Protein AF-A0A8T8SA74-F1 (afdb_monomer)

Solvent-accessible surface area (backbone atoms only — not comparable to full-atom values): 13053 Å² total; per-residue (Å²): 134,84,57,72,70,61,60,52,55,54,49,54,53,52,50,53,54,63,69,43,44,64,58,51,50,50,52,50,50,66,60,44,51,60,52,51,51,49,57,59,51,52,41,31,27,82,32,99,85,79,50,64,39,84,95,42,78,28,63,56,80,78,59,67,73,64,58,63,63,56,51,54,34,47,75,70,67,45,50,76,67,53,39,40,65,71,46,50,46,63,71,45,41,68,59,53,54,53,53,48,50,69,50,48,61,59,57,61,60,50,33,64,63,46,50,72,74,44,72,68,77,63,77,45,71,30,40,53,37,50,36,17,58,52,87,60,67,36,49,70,63,20,49,53,50,50,53,52,51,49,50,52,52,52,55,57,50,70,76,44,91,74,44,66,63,57,49,50,49,50,48,51,65,64,45,47,62,54,50,51,53,56,56,53,54,30,38,57,38,97,49,97,89,52,87,57,48,84,34,62,62,57,58,54,51,46,70,69,33,62,67,53,49,52,50,53,51,50,52,51,52,52,49,44,53,73,73,70,102

Secondary structure (DSSP, 8-state):
---HHHHHHHHHHHHHHHHHHHHHHHHHHHHHHHHHHHHHHTTEEEPTTS-EEEEEE--HHHH-S-THHHHHHHHTT--HHHHIIIIIHHHHHHHHHHHHHHHHHHHHT--HHHHHHSTTSS--HHHHHHHHHTTT--HHHHHHHHHHHHHHHHHHHHTSTTHHHHHHHHHHHHHHHHHHHHHHHTBS-SSTT----B--HHHHHHHH-HHHHHHHHHHHHHHHHHTT-

pLDDT: mean 77.01, std 10.92, range [49.28, 94.19]

Mean predicted aligned error: 16.31 Å

Radius of gyration: 28.3 Å; Cα contacts (8 Å, |Δi|>4): 117; chains: 1; bounding box: 57×80×67 Å

Foldseek 3Di:
DDDPVVVVVVVVVVVVVVVCVVVVVVVVCVVVVVVVVVVVQCQFDQDPVRDGDPPHGDNCSVVVPPCVLVVVCVVVVHDPVRCCVVPVCVVCVVVVLVVCLVCVVVVLLDQPVCVVPVVPPDHGLNVVLVCCVPVVVPPLVSVVSVVVSVVVNVVVLVPDPPVVVVVVVVVCVVCVVVVVVVVCCQAPDPDPVDRNDGHNVSVVVCVVDPVSVVVVVVVVVVVVVSVPD

InterPro domains:
  IPR000515 ABC transporter type 1, transmembrane domain MetI-like [PF00528] (60-159)
  IPR000515 ABC transporter type 1, transmembrane domain MetI-like [PS50928] (1-160)
  IPR000515 ABC transporter type 1, transmembrane domain MetI-like [cd06261] (60-155)
  IPR035906 MetI-like superfamily [G3DSA:1.10.3720.10] (10-161)
  IPR035906 MetI-like superfamily [SSF161098] (59-160)
  IPR035906 MetI-like superfamily [SSF161098] (160-227)

Nearest PDB structures (foldseek):
  8zx1-assembly1_B  TM=7.617E-01  e=2.156E-04  Escherichia coli

Structure (mmCIF, N/CA/C/O backbone):
data_AF-A0A8T8SA74-F1
#
_entry.id   AF-A0A8T8SA74-F1
#
loop_
_atom_site.group_PDB
_atom_site.id
_atom_site.type_symbol
_atom_site.label_atom_id
_atom_site.label_alt_id
_atom_site.label_comp_id
_atom_site.label_asym_id
_atom_site.label_entity_id
_atom_site.label_seq_id
_atom_site.pdbx_PDB_ins_code
_atom_site.Cartn_x
_atom_site.Cartn_y
_atom_site.Cartn_z
_atom_site.occupancy
_atom_site.B_iso_or_equiv
_atom_site.auth_seq_id
_atom_site.auth_comp_id
_atom_site.auth_asym_id
_atom_site.auth_atom_id
_atom_site.pdbx_PDB_model_num
ATOM 1 N N . MET A 1 1 ? -25.147 45.337 -25.997 1.00 51.59 1 MET A N 1
ATOM 2 C CA . MET A 1 1 ? -24.333 44.804 -27.110 1.00 51.59 1 MET A CA 1
ATOM 3 C C . MET A 1 1 ? -22.966 44.433 -26.538 1.00 51.59 1 MET A C 1
ATOM 5 O O . MET A 1 1 ? -22.184 45.328 -26.260 1.00 51.59 1 MET A O 1
ATOM 9 N N . LYS A 1 2 ? -22.735 43.152 -26.199 1.00 50.81 2 LYS A N 1
ATOM 10 C CA . LYS A 1 2 ? -21.454 42.700 -25.615 1.00 50.81 2 LYS A CA 1
ATOM 11 C C . LYS A 1 2 ? -20.365 42.774 -26.683 1.00 50.81 2 LYS A C 1
ATOM 13 O O . LYS A 1 2 ? -20.578 42.302 -27.797 1.00 50.81 2 LYS A O 1
ATOM 18 N N . THR A 1 3 ? -19.235 43.391 -26.361 1.00 55.97 3 THR A N 1
ATOM 19 C CA . THR A 1 3 ? -18.118 43.575 -27.291 1.00 55.97 3 THR A CA 1
ATOM 20 C C . THR A 1 3 ? -17.513 42.211 -27.658 1.00 55.97 3 THR A C 1
ATOM 22 O O . THR A 1 3 ? -17.427 41.306 -26.826 1.00 55.97 3 THR A O 1
ATOM 25 N N . ALA A 1 4 ? -17.102 42.046 -28.921 1.00 59.91 4 ALA A N 1
ATOM 26 C CA . ALA A 1 4 ? -16.533 40.812 -29.480 1.00 59.91 4 ALA A CA 1
ATOM 27 C C . 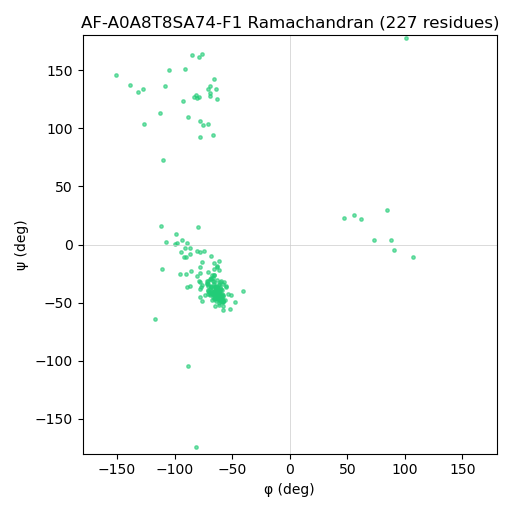ALA A 1 4 ? -15.541 40.039 -28.564 1.00 59.91 4 ALA A C 1
ATOM 29 O O . ALA A 1 4 ? -15.672 38.812 -28.489 1.00 59.91 4 ALA A O 1
ATOM 30 N N . PRO A 1 5 ? -14.623 40.680 -27.799 1.00 58.84 5 PRO A N 1
ATOM 31 C CA . PRO A 1 5 ? -13.701 39.958 -26.912 1.00 58.84 5 PRO A CA 1
ATOM 32 C C . PRO A 1 5 ? -14.360 39.245 -25.714 1.00 58.84 5 PRO A C 1
ATOM 34 O O . PRO A 1 5 ? -13.853 38.209 -25.281 1.00 58.84 5 PRO A O 1
ATOM 37 N N . GLU A 1 6 ? -15.500 39.718 -25.188 1.00 60.81 6 GLU A N 1
ATOM 38 C CA . GLU A 1 6 ? -16.187 39.036 -24.072 1.00 60.81 6 GLU A CA 1
ATOM 39 C C . GLU A 1 6 ? -16.827 37.711 -24.507 1.00 60.81 6 GLU A C 1
ATOM 41 O O . GLU A 1 6 ? -16.836 36.729 -23.757 1.00 60.81 6 GLU A O 1
ATOM 46 N N . THR A 1 7 ? -17.354 37.665 -25.733 1.00 61.06 7 THR A N 1
ATOM 47 C CA . THR A 1 7 ? -18.010 36.463 -26.269 1.00 61.06 7 THR A CA 1
ATOM 48 C C . THR A 1 7 ? -17.010 35.356 -26.602 1.00 61.06 7 THR A C 1
ATOM 50 O O . THR A 1 7 ? -17.314 34.184 -26.379 1.00 61.06 7 THR A O 1
ATOM 53 N N . ALA A 1 8 ? -15.800 35.716 -27.047 1.00 62.12 8 ALA A N 1
ATOM 54 C CA . ALA A 1 8 ? -14.708 34.774 -27.290 1.00 62.12 8 ALA A CA 1
ATOM 55 C C . ALA A 1 8 ? -14.194 34.156 -25.978 1.00 62.12 8 ALA A C 1
ATOM 57 O O . ALA A 1 8 ? -14.140 32.934 -25.845 1.00 62.12 8 ALA A O 1
ATOM 58 N N . ARG A 1 9 ? -13.948 34.986 -24.953 1.00 61.38 9 ARG A N 1
ATOM 59 C CA . ARG A 1 9 ? -13.450 34.525 -23.646 1.00 61.38 9 ARG A CA 1
ATOM 60 C C . ARG A 1 9 ? -14.436 33.599 -22.925 1.00 61.38 9 ARG A C 1
ATOM 62 O O . ARG A 1 9 ? -14.024 32.636 -22.287 1.00 61.38 9 ARG A O 1
ATOM 69 N N . SER A 1 10 ? -15.741 33.859 -23.035 1.00 62.06 10 SER A N 1
ATOM 70 C CA . SER A 1 10 ? -16.776 33.009 -22.424 1.00 62.06 10 SER A CA 1
ATOM 71 C C . SER A 1 10 ? -16.931 31.654 -23.137 1.00 62.06 10 SER A C 1
ATOM 73 O O . SER A 1 10 ? -17.183 30.638 -22.483 1.00 62.06 10 SER A O 1
ATOM 75 N N . ARG A 1 11 ? -16.721 31.613 -24.462 1.00 61.62 11 ARG A N 1
ATOM 76 C CA . ARG A 1 11 ? -16.718 30.372 -25.258 1.00 61.62 11 ARG A CA 1
ATOM 77 C C . ARG A 1 11 ? -15.497 29.501 -24.962 1.00 61.62 11 ARG A C 1
ATOM 79 O O 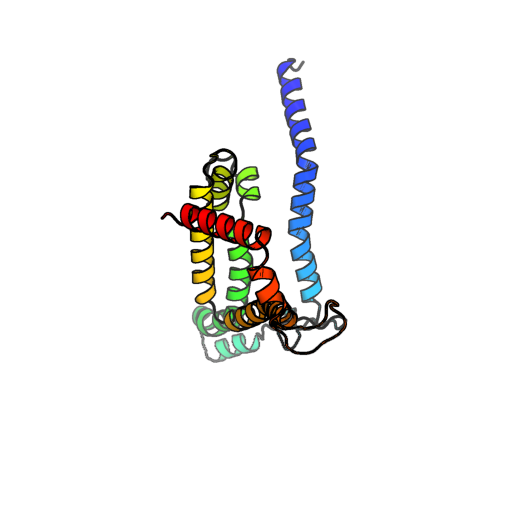. ARG A 1 11 ? -15.665 28.299 -24.779 1.00 61.62 11 ARG A O 1
ATOM 86 N N . ASP A 1 12 ? -14.318 30.100 -24.804 1.00 65.88 12 ASP A N 1
ATOM 87 C CA . ASP A 1 12 ? -13.106 29.373 -24.400 1.00 65.88 12 ASP A CA 1
ATOM 88 C C . ASP A 1 12 ? -13.242 28.738 -23.015 1.00 65.88 12 ASP A C 1
ATOM 90 O O . ASP A 1 12 ? -12.825 27.600 -22.804 1.00 65.88 12 ASP A O 1
ATOM 94 N N . VAL A 1 13 ? -13.879 29.431 -22.067 1.00 62.22 13 VAL A N 1
ATOM 95 C CA . VAL A 1 13 ? -14.149 28.863 -20.738 1.00 62.22 13 VAL A CA 1
ATOM 96 C C . VAL A 1 13 ? -15.110 27.674 -20.839 1.00 62.22 13 VAL A C 1
ATOM 98 O O . VAL A 1 13 ? -14.817 26.621 -20.276 1.00 62.22 13 VAL A O 1
ATOM 101 N N . LYS A 1 14 ? -16.212 27.786 -21.594 1.00 63.62 14 LYS A N 1
ATOM 102 C CA . LYS A 1 14 ? -17.160 26.671 -21.796 1.00 63.62 14 LYS A CA 1
ATOM 103 C C . LYS A 1 14 ? -16.519 25.462 -22.485 1.00 63.62 14 LYS A C 1
ATOM 105 O O . LYS A 1 14 ? -16.745 24.335 -22.051 1.00 63.62 14 LYS A O 1
ATOM 110 N N . ASN A 1 15 ? -15.687 25.685 -23.501 1.00 66.56 15 ASN A N 1
ATOM 111 C CA . ASN A 1 15 ? -14.985 24.608 -24.201 1.00 66.56 15 ASN A CA 1
ATOM 112 C C . ASN A 1 15 ? -13.934 23.934 -23.310 1.00 66.56 15 ASN A C 1
ATOM 114 O O . ASN A 1 15 ? -13.817 22.714 -23.340 1.00 66.56 15 ASN A O 1
ATOM 118 N N . ARG A 1 16 ? -13.226 24.680 -22.450 1.00 64.00 16 ARG A N 1
ATOM 119 C CA . ARG A 1 16 ? -12.292 24.093 -21.467 1.00 64.00 16 ARG A CA 1
ATOM 120 C C . ARG A 1 16 ? -12.998 23.214 -20.434 1.00 64.00 16 ARG A C 1
ATOM 122 O O . ARG A 1 16 ? -12.450 22.181 -20.069 1.00 64.00 16 ARG A O 1
ATOM 129 N N . TRP A 1 17 ? -14.205 23.591 -20.008 1.00 65.56 17 TRP A N 1
ATOM 130 C CA . TRP A 1 17 ? -15.042 22.756 -19.139 1.00 65.56 17 TRP A CA 1
ATOM 131 C C . TRP A 1 17 ? -15.510 21.478 -19.837 1.00 65.56 17 TRP A C 1
ATOM 133 O O . TRP A 1 17 ? -15.435 20.407 -19.250 1.00 65.56 17 TRP A O 1
ATOM 143 N N . LEU A 1 18 ? -15.935 21.564 -21.101 1.00 74.31 18 LEU A N 1
ATOM 144 C CA . LEU A 1 18 ? -16.313 20.388 -21.894 1.00 74.31 18 LEU A CA 1
ATOM 145 C C . LEU A 1 18 ? -15.126 19.436 -22.122 1.00 74.31 18 LEU A C 1
ATOM 147 O O . LEU A 1 18 ? -15.296 18.222 -22.059 1.00 74.31 18 LEU A O 1
ATOM 151 N N . LEU A 1 19 ? -13.922 19.979 -22.326 1.00 73.25 19 LEU A N 1
ATOM 152 C CA . LEU A 1 19 ? -12.691 19.205 -22.523 1.00 73.25 19 LEU A CA 1
ATOM 153 C C . LEU A 1 19 ? -12.202 18.498 -21.247 1.00 73.25 19 LEU A C 1
ATOM 155 O O . LEU A 1 19 ? -11.491 17.501 -21.351 1.00 73.25 19 LEU A O 1
ATOM 159 N N . SER A 1 20 ? -12.571 18.977 -20.053 1.00 69.75 20 SER A N 1
ATOM 160 C CA . SER A 1 20 ? -12.214 18.332 -18.781 1.00 69.75 20 SER A CA 1
ATOM 161 C C . SER A 1 20 ? -13.259 17.333 -18.276 1.00 69.75 20 SER A C 1
ATOM 163 O O . SER A 1 20 ? -12.945 16.560 -17.370 1.00 69.75 20 SER A O 1
ATOM 165 N N . LEU A 1 21 ? -14.460 17.283 -18.871 1.00 78.75 21 LEU A N 1
ATOM 166 C CA . LEU A 1 21 ? -15.511 16.319 -18.510 1.00 78.75 21 LEU A CA 1
ATOM 167 C C . LEU A 1 21 ? -15.052 14.852 -18.534 1.00 78.75 21 LEU A C 1
ATOM 169 O O . LEU A 1 21 ? -15.387 14.141 -17.589 1.00 78.75 21 LEU A O 1
ATOM 173 N N . PRO A 1 22 ? -14.271 14.372 -19.525 1.00 76.69 22 PRO A N 1
ATOM 174 C CA . PRO A 1 22 ? -13.815 12.983 -19.534 1.00 76.69 22 PRO A CA 1
ATOM 175 C C . PRO A 1 22 ? -12.886 12.680 -18.355 1.00 76.69 22 PRO A C 1
ATOM 177 O O . PRO A 1 22 ? -13.028 11.654 -17.698 1.00 76.69 22 PRO A O 1
ATOM 180 N N . ALA A 1 23 ? -11.971 13.599 -18.036 1.00 66.69 23 ALA A N 1
ATOM 181 C CA . ALA A 1 23 ? -11.068 13.456 -16.897 1.00 66.69 23 ALA A CA 1
ATOM 182 C C . ALA A 1 23 ? -11.832 13.499 -15.564 1.00 66.69 23 ALA A C 1
ATOM 184 O O . ALA A 1 23 ? -11.573 12.685 -14.682 1.00 66.69 23 ALA A O 1
ATOM 185 N N . LEU A 1 24 ? -12.812 14.398 -15.433 1.00 69.75 24 LEU A N 1
ATOM 186 C CA . LEU A 1 24 ? -13.707 14.470 -14.275 1.00 69.75 24 LEU A CA 1
ATOM 187 C C . LEU A 1 24 ? -14.534 13.192 -14.109 1.00 69.75 24 LEU A C 1
ATOM 189 O O . LEU A 1 24 ? -14.650 12.703 -12.991 1.00 69.75 24 LEU A O 1
ATOM 193 N N . ALA A 1 25 ? -15.054 12.623 -15.198 1.00 74.19 25 ALA A N 1
ATOM 194 C CA . ALA A 1 25 ? -15.791 11.364 -15.170 1.00 74.19 25 ALA A CA 1
ATOM 195 C C . ALA A 1 25 ? -14.897 10.191 -14.738 1.00 74.19 25 ALA A C 1
ATOM 197 O O . ALA A 1 25 ? -15.299 9.405 -13.885 1.00 74.19 25 ALA A O 1
ATOM 198 N N . ILE A 1 26 ? -13.667 10.107 -15.256 1.00 69.56 26 ILE A N 1
ATOM 199 C CA . ILE A 1 26 ? -12.690 9.086 -14.847 1.00 69.56 26 ILE A CA 1
ATOM 200 C C . ILE A 1 26 ? -12.345 9.231 -13.361 1.00 69.56 26 ILE A C 1
ATOM 202 O O . ILE A 1 26 ? -12.358 8.239 -12.639 1.00 69.56 26 ILE A O 1
ATOM 206 N N . ILE A 1 27 ? -12.088 10.454 -12.884 1.00 69.75 27 ILE A N 1
ATOM 207 C CA . ILE A 1 27 ? -11.811 10.722 -11.464 1.00 69.75 27 ILE A CA 1
ATOM 208 C C . ILE A 1 27 ? -13.017 10.344 -10.601 1.00 69.75 27 ILE A C 1
ATOM 210 O O . ILE A 1 27 ? -12.849 9.714 -9.562 1.00 69.75 27 ILE A O 1
ATOM 214 N N . PHE A 1 28 ? -14.228 10.695 -11.031 1.00 72.56 28 PHE A N 1
ATOM 215 C CA . PHE A 1 28 ? -15.458 10.402 -10.304 1.00 72.56 28 PHE A CA 1
ATOM 216 C C . PHE A 1 28 ? -15.703 8.893 -10.186 1.00 72.56 28 PHE A C 1
ATOM 218 O O . PHE A 1 28 ? -15.949 8.399 -9.089 1.00 72.56 28 PHE A O 1
ATOM 225 N N . VAL A 1 29 ? -15.553 8.145 -11.284 1.00 72.12 29 VAL A N 1
ATOM 226 C CA . VAL A 1 29 ? -15.684 6.679 -11.298 1.00 72.12 29 VAL A CA 1
ATOM 227 C C . VAL A 1 29 ? -14.580 6.014 -10.471 1.00 72.12 29 VAL A C 1
ATOM 229 O O . VAL A 1 29 ? -14.870 5.134 -9.663 1.00 72.12 29 VAL A O 1
ATOM 232 N N . ALA A 1 30 ? -13.330 6.458 -10.613 1.00 66.31 30 ALA A N 1
ATOM 233 C CA . ALA A 1 30 ? -12.202 5.924 -9.852 1.00 66.31 30 ALA A CA 1
ATOM 234 C C . ALA A 1 30 ? -12.299 6.227 -8.346 1.00 66.31 30 ALA A C 1
ATOM 236 O O . ALA A 1 30 ? -11.852 5.420 -7.537 1.00 66.31 30 ALA A O 1
ATOM 237 N N . ALA A 1 31 ? -12.896 7.358 -7.959 1.00 65.75 31 ALA A N 1
ATOM 238 C CA . ALA A 1 31 ? -13.118 7.715 -6.559 1.00 65.75 31 ALA A CA 1
ATOM 239 C C . ALA A 1 31 ? -14.312 6.967 -5.942 1.00 65.75 31 ALA A C 1
ATOM 241 O O . ALA A 1 31 ? -14.249 6.560 -4.783 1.00 65.75 31 ALA A O 1
ATOM 242 N N . LEU A 1 32 ? -15.393 6.765 -6.703 1.00 69.94 32 LEU A N 1
ATOM 243 C CA . LEU A 1 32 ? -16.592 6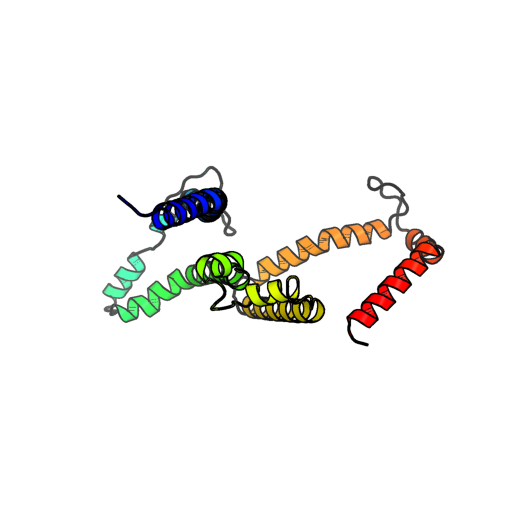.070 -6.224 1.00 69.94 32 LEU A CA 1
ATOM 244 C C . LEU A 1 32 ? -16.453 4.552 -6.210 1.00 69.94 32 LEU A C 1
ATOM 246 O O . LEU A 1 32 ? -17.054 3.921 -5.348 1.00 69.94 32 LEU A O 1
ATOM 250 N N . GLY A 1 33 ? -15.678 3.963 -7.122 1.00 74.06 33 GLY A N 1
ATOM 251 C CA . GLY A 1 33 ? -15.499 2.511 -7.207 1.00 74.06 33 GLY A CA 1
ATOM 252 C C . GLY A 1 33 ? -15.095 1.872 -5.870 1.00 74.06 33 GLY A C 1
ATOM 253 O O . GLY A 1 33 ? -15.824 1.010 -5.380 1.00 74.06 33 GLY A O 1
ATOM 254 N N . PRO A 1 34 ? -14.005 2.325 -5.221 1.00 69.25 34 PRO A N 1
ATOM 255 C CA . PRO A 1 34 ? -13.584 1.809 -3.918 1.00 69.25 34 PRO A CA 1
ATOM 256 C C . PRO A 1 34 ? -14.627 2.014 -2.815 1.00 69.25 34 PRO A C 1
ATOM 258 O O . PRO A 1 34 ? -14.827 1.129 -1.988 1.00 69.25 34 PRO A O 1
ATOM 261 N N . LEU A 1 35 ? -15.321 3.157 -2.814 1.00 68.38 35 LEU A N 1
ATOM 262 C CA . LEU A 1 35 ? -16.367 3.451 -1.830 1.00 68.38 35 LEU A CA 1
ATOM 263 C C . LEU A 1 35 ? -17.581 2.538 -2.003 1.00 68.38 35 LEU A C 1
ATOM 265 O O . LEU A 1 35 ? -18.115 2.036 -1.021 1.00 68.38 35 LEU A O 1
ATOM 269 N N . LEU A 1 36 ? -17.995 2.288 -3.243 1.00 70.69 36 LEU A N 1
ATOM 270 C CA . LEU A 1 36 ? -19.112 1.404 -3.556 1.00 70.69 36 LEU A CA 1
ATOM 271 C C . LEU A 1 36 ? -18.775 -0.035 -3.147 1.00 70.69 36 LEU A C 1
ATOM 273 O O . LEU A 1 36 ? -19.592 -0.693 -2.508 1.00 70.69 36 LEU A O 1
ATOM 277 N N . VAL A 1 37 ? -17.544 -0.484 -3.413 1.00 70.19 37 VAL A N 1
ATOM 278 C CA . VAL A 1 37 ? -17.038 -1.777 -2.927 1.00 70.19 37 VAL A CA 1
ATOM 279 C C . VAL A 1 37 ? -17.050 -1.832 -1.398 1.00 70.19 37 VAL A C 1
ATOM 281 O O . VAL A 1 37 ? -17.561 -2.802 -0.849 1.00 70.19 37 VAL A O 1
ATOM 284 N N . MET A 1 38 ? -16.576 -0.796 -0.699 1.00 70.62 38 MET A N 1
ATOM 285 C CA . MET A 1 38 ? -16.632 -0.743 0.770 1.00 70.62 38 MET A CA 1
ATOM 286 C C . MET A 1 38 ? -18.063 -0.810 1.310 1.00 70.62 38 MET A C 1
ATOM 288 O O . MET A 1 38 ? -18.315 -1.554 2.254 1.00 70.62 38 MET A O 1
ATOM 292 N N . VAL A 1 39 ? -19.004 -0.075 0.711 1.00 77.44 39 VAL A N 1
ATOM 293 C CA . VAL A 1 39 ? -20.417 -0.105 1.116 1.00 77.44 39 VAL A CA 1
ATOM 294 C C . VAL A 1 39 ? -20.993 -1.505 0.928 1.00 77.44 39 VAL A C 1
ATOM 296 O O . VAL A 1 39 ? -21.612 -2.024 1.850 1.00 77.44 39 VAL A O 1
ATOM 299 N N . LEU A 1 40 ? -20.750 -2.145 -0.218 1.00 75.56 40 LEU A N 1
ATOM 300 C CA . LEU A 1 40 ? -21.210 -3.513 -0.469 1.00 75.56 40 LEU A CA 1
ATOM 301 C C . LEU A 1 40 ? -20.579 -4.522 0.504 1.00 75.56 40 LEU A C 1
ATOM 303 O O . LEU A 1 40 ? -21.280 -5.389 1.020 1.00 75.56 40 LEU A O 1
ATOM 307 N N . TYR A 1 41 ? -19.283 -4.388 0.798 1.00 74.25 41 TYR A N 1
ATOM 308 C CA . TYR A 1 41 ? -18.566 -5.255 1.740 1.00 74.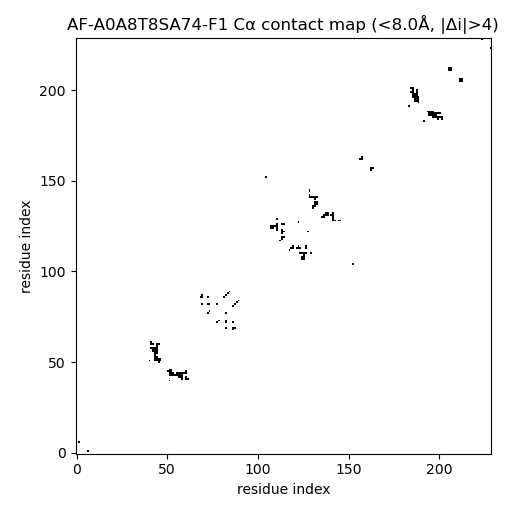25 41 TYR A CA 1
ATOM 309 C C . TYR A 1 41 ? -19.017 -5.056 3.191 1.00 74.25 41 TYR A C 1
ATOM 311 O O . TYR A 1 41 ? -19.004 -6.009 3.962 1.00 74.25 41 TYR A O 1
ATOM 319 N N . SER A 1 42 ? -19.473 -3.858 3.561 1.00 76.38 42 SER A N 1
ATOM 320 C CA . SER A 1 42 ? -19.991 -3.563 4.904 1.00 76.38 42 SER A CA 1
ATOM 321 C C . SER A 1 42 ? -21.283 -4.312 5.247 1.00 76.38 42 SER A C 1
ATOM 323 O O . SER A 1 42 ? -21.679 -4.327 6.411 1.00 76.38 42 SER A O 1
ATOM 325 N N . PHE A 1 43 ? -21.964 -4.871 4.247 1.00 82.12 43 PHE A N 1
ATOM 326 C CA . PHE A 1 43 ? -23.181 -5.664 4.408 1.00 82.12 43 PHE A CA 1
ATOM 327 C C . PHE A 1 43 ? -22.929 -7.179 4.363 1.00 82.12 43 PHE A C 1
ATOM 329 O O . PHE A 1 43 ? -23.870 -7.967 4.451 1.00 82.12 43 PHE A O 1
ATOM 336 N N . LEU A 1 44 ? -21.677 -7.598 4.194 1.00 79.56 44 LEU A N 1
ATOM 337 C CA . LEU A 1 44 ? -21.276 -8.998 4.111 1.00 79.56 44 LEU A CA 1
ATOM 338 C C . LEU A 1 44 ? -20.599 -9.434 5.425 1.00 79.56 44 LEU A C 1
ATOM 340 O O . LEU A 1 44 ? -19.989 -8.627 6.128 1.00 79.56 44 LEU A O 1
ATOM 344 N N . GLU A 1 45 ? -20.722 -10.713 5.782 1.00 78.44 45 GLU A N 1
ATOM 345 C CA . GLU A 1 45 ? -20.214 -11.231 7.059 1.00 78.44 45 GLU A CA 1
ATOM 346 C C . GLU A 1 45 ? -18.681 -11.289 7.113 1.00 78.44 45 GLU A C 1
ATOM 348 O O . GLU A 1 45 ? -18.026 -11.777 6.190 1.00 78.44 45 GLU A O 1
ATOM 353 N N . LYS A 1 46 ? -18.095 -10.816 8.220 1.00 72.88 46 LYS A N 1
ATOM 354 C CA . LYS A 1 46 ? -16.643 -10.828 8.427 1.00 72.88 46 LYS A CA 1
ATOM 355 C C . LYS A 1 46 ? -16.120 -12.272 8.467 1.00 72.88 46 LYS A C 1
ATOM 357 O O . LYS A 1 46 ? -16.576 -13.088 9.261 1.00 72.88 46 LYS A O 1
ATOM 362 N N . GLY A 1 47 ? -15.148 -12.578 7.615 1.00 66.75 47 GLY A N 1
ATOM 363 C CA . GLY A 1 47 ? -14.436 -13.852 7.577 1.00 66.75 47 GLY A CA 1
ATOM 364 C C . GLY A 1 47 ? -13.368 -13.968 8.667 1.00 66.75 47 GLY A C 1
ATOM 365 O O . GLY A 1 47 ? -12.893 -12.970 9.215 1.00 66.75 47 GLY A O 1
ATOM 366 N N . ASP A 1 48 ? -12.955 -15.202 8.954 1.00 65.88 48 ASP A N 1
ATOM 367 C CA . ASP A 1 48 ? -12.072 -15.534 10.083 1.00 65.88 48 ASP A CA 1
ATOM 368 C C . ASP A 1 48 ? -10.655 -14.941 9.956 1.00 65.88 48 ASP A C 1
ATOM 370 O O . ASP A 1 48 ? -9.971 -14.733 10.958 1.00 65.88 48 ASP A O 1
ATOM 374 N N . TYR A 1 49 ? -10.233 -14.598 8.734 1.00 52.81 49 TYR A N 1
ATOM 375 C CA . TYR A 1 49 ? -8.897 -14.071 8.429 1.00 52.81 49 TYR A CA 1
ATOM 376 C C . TYR A 1 49 ? -8.885 -12.600 7.983 1.00 52.81 49 TYR A C 1
ATOM 378 O O . TYR A 1 49 ? -7.877 -12.111 7.482 1.00 52.81 49 TYR A O 1
ATOM 386 N N . GLY A 1 50 ? -9.977 -11.862 8.217 1.00 56.09 50 GLY A N 1
ATOM 387 C CA . GLY A 1 50 ? -10.109 -10.467 7.767 1.00 56.09 50 GLY A CA 1
ATOM 388 C C . GLY A 1 50 ? -10.679 -10.320 6.353 1.00 56.09 50 GLY A C 1
ATOM 389 O O . GLY A 1 50 ? -10.816 -9.200 5.864 1.00 56.09 50 GLY A O 1
ATOM 390 N N . ASP A 1 51 ? -11.053 -11.439 5.739 1.00 58.31 51 ASP A N 1
ATOM 391 C CA . ASP A 1 51 ? -11.785 -11.513 4.476 1.00 58.31 51 ASP A CA 1
ATOM 392 C C . ASP A 1 51 ? -13.286 -11.308 4.728 1.00 58.31 51 ASP A C 1
ATOM 394 O O . ASP A 1 51 ? -13.713 -11.042 5.853 1.00 58.31 51 ASP A O 1
ATOM 398 N N . VAL A 1 52 ? -14.116 -11.457 3.694 1.00 72.31 52 VAL A N 1
ATOM 399 C CA . VAL A 1 52 ? -15.574 -11.375 3.832 1.00 72.31 52 VAL A CA 1
ATOM 400 C C . VAL A 1 52 ? -16.223 -12.610 3.218 1.00 72.31 52 VAL A C 1
ATOM 402 O O . VAL A 1 52 ? -15.845 -13.037 2.124 1.00 72.31 52 VAL A O 1
ATOM 405 N N . LYS A 1 53 ? -17.176 -13.219 3.927 1.00 76.12 53 LYS A N 1
ATOM 406 C CA . LYS A 1 53 ? -17.901 -14.402 3.456 1.00 76.12 53 LYS A CA 1
ATOM 407 C C . LYS A 1 53 ? -18.919 -13.974 2.403 1.00 76.12 53 LYS A C 1
ATOM 409 O O . LYS A 1 53 ? -19.976 -13.425 2.706 1.00 76.12 53 LYS A O 1
ATOM 414 N N . PHE A 1 54 ? -18.589 -14.217 1.140 1.00 73.12 54 PHE A N 1
ATOM 415 C CA . PHE A 1 54 ? -19.480 -13.899 0.030 1.00 73.12 54 PHE A CA 1
ATOM 416 C C . PHE A 1 54 ? -20.775 -14.717 0.100 1.00 73.12 54 PHE A C 1
ATOM 418 O O . PHE A 1 54 ? -20.746 -15.930 0.294 1.00 73.12 54 PHE A O 1
ATOM 425 N N . GLY A 1 55 ? -21.912 -14.043 -0.088 1.00 75.06 55 GLY A N 1
ATOM 426 C CA . GLY A 1 55 ? -23.241 -14.664 -0.089 1.00 75.06 55 GLY A CA 1
ATOM 427 C C . GLY A 1 55 ? -23.930 -14.723 1.275 1.00 75.06 55 GLY A C 1
ATOM 428 O O . GLY A 1 55 ? -25.098 -15.100 1.328 1.00 75.06 55 GLY A O 1
ATOM 429 N N . VAL A 1 56 ? -23.256 -14.306 2.354 1.00 78.75 56 VAL A N 1
ATOM 430 C CA . VAL A 1 56 ? -23.852 -14.219 3.693 1.00 78.75 56 VAL A CA 1
ATOM 431 C C . VAL A 1 56 ? -23.957 -12.754 4.102 1.00 78.75 56 VAL A C 1
ATOM 433 O O . VAL A 1 56 ? -22.951 -12.061 4.257 1.00 78.75 56 VAL A O 1
ATOM 436 N N . PHE A 1 57 ? -25.193 -12.267 4.212 1.00 84.38 57 PHE A N 1
ATOM 437 C CA . PHE A 1 57 ? -25.486 -10.887 4.590 1.00 84.38 57 PHE A CA 1
ATOM 438 C C . PHE A 1 57 ? -25.461 -10.750 6.113 1.00 84.38 57 PHE A C 1
ATOM 440 O O . PHE A 1 57 ? -26.172 -11.480 6.804 1.00 84.38 57 PHE A O 1
ATOM 447 N N . SER A 1 58 ? -24.681 -9.803 6.632 1.00 79.31 58 SER A N 1
ATOM 448 C CA . SER A 1 58 ? -24.588 -9.535 8.069 1.00 79.31 58 SER A CA 1
ATOM 449 C C . SER A 1 58 ? -24.548 -8.036 8.344 1.00 79.31 58 SER A C 1
ATOM 451 O O . SER A 1 58 ? -23.854 -7.272 7.675 1.00 79.31 58 SER A O 1
ATOM 453 N N . LEU A 1 59 ? -25.302 -7.617 9.362 1.00 77.12 59 LEU A N 1
ATOM 454 C CA . LEU A 1 59 ? -25.295 -6.253 9.896 1.00 77.12 59 LEU A CA 1
ATOM 455 C C . LEU A 1 59 ? -24.406 -6.125 11.137 1.00 77.12 59 LEU A C 1
ATOM 457 O O . LEU A 1 59 ? -24.301 -5.035 11.692 1.00 77.12 59 LEU A O 1
ATOM 461 N N . GLU A 1 60 ? -23.734 -7.198 11.565 1.00 70.75 60 GLU A N 1
ATOM 462 C CA . GLU A 1 60 ? -22.885 -7.166 12.761 1.00 70.75 60 GLU A CA 1
ATOM 463 C C . GLU A 1 60 ? -21.757 -6.139 12.649 1.00 70.75 60 GLU A C 1
ATOM 465 O O . GLU A 1 60 ? -21.408 -5.510 13.643 1.00 70.75 60 GLU A O 1
ATOM 470 N N . GLY A 1 61 ? -21.241 -5.887 11.440 1.00 65.75 61 GLY A N 1
ATOM 471 C CA . GLY A 1 61 ? -20.258 -4.824 11.199 1.00 65.75 61 GLY A CA 1
ATOM 472 C C . GLY A 1 61 ? -20.770 -3.414 11.528 1.00 65.75 61 GLY A C 1
ATOM 473 O O . GLY A 1 61 ? -19.972 -2.522 11.806 1.00 65.75 61 GLY A O 1
ATOM 474 N N . TRP A 1 62 ? -22.091 -3.213 11.544 1.00 66.88 62 TRP A N 1
ATOM 475 C CA . TRP A 1 62 ? -22.736 -1.953 11.921 1.00 66.88 62 TRP A CA 1
ATOM 476 C C . TRP A 1 62 ? -23.049 -1.875 13.421 1.00 66.88 62 TRP A C 1
ATOM 478 O O . TRP A 1 62 ? -23.123 -0.778 13.972 1.00 66.88 62 TRP A O 1
ATOM 488 N N . THR A 1 63 ? -23.208 -3.018 14.095 1.00 66.00 63 THR A N 1
ATOM 489 C CA . THR A 1 63 ? -23.562 -3.107 15.524 1.00 66.00 63 THR A CA 1
ATOM 490 C C . THR A 1 63 ? -22.403 -3.546 16.424 1.00 66.00 63 THR A C 1
ATOM 492 O O . THR A 1 63 ? -22.588 -3.679 17.629 1.00 66.00 63 THR A O 1
ATOM 495 N N . SER A 1 64 ? -21.201 -3.756 15.880 1.00 62.25 64 SER A N 1
ATOM 496 C CA . SER A 1 64 ? -20.042 -4.311 16.601 1.00 62.25 64 SER A CA 1
ATOM 497 C C . SER A 1 64 ? -19.446 -3.400 17.679 1.00 62.25 64 SER A C 1
ATOM 499 O O . SER A 1 64 ? -18.571 -3.830 18.429 1.00 62.25 64 SER A O 1
ATOM 501 N N . LEU A 1 65 ? -19.868 -2.134 17.756 1.00 63.09 65 LEU A N 1
ATOM 502 C CA . LEU A 1 65 ? -19.539 -1.279 18.894 1.00 63.09 65 LEU A CA 1
ATOM 503 C C . LEU A 1 65 ? -20.458 -1.650 20.056 1.00 63.09 65 LEU A C 1
ATOM 505 O O . LEU A 1 65 ? -21.562 -1.126 20.180 1.00 63.09 65 LEU A O 1
ATOM 509 N N . ASP A 1 66 ? -19.991 -2.566 20.901 1.00 72.81 66 ASP A N 1
ATOM 510 C CA . ASP A 1 66 ? -20.690 -2.932 22.126 1.00 72.81 66 ASP A CA 1
ATOM 511 C C . ASP A 1 66 ? -20.692 -1.742 23.102 1.00 72.81 66 ASP A C 1
ATOM 513 O O . ASP A 1 66 ? -19.750 -1.514 23.869 1.00 72.81 66 ASP A O 1
ATOM 517 N N . PHE A 1 67 ? -21.763 -0.949 23.053 1.00 76.75 67 PHE A N 1
ATOM 518 C CA . PHE A 1 67 ? -21.968 0.197 23.937 1.00 76.75 67 PHE A CA 1
ATOM 519 C C . PHE A 1 67 ? -22.032 -0.203 25.416 1.00 76.75 67 PHE A C 1
ATOM 521 O O . PHE A 1 67 ? -21.824 0.656 26.273 1.00 76.75 67 PHE A O 1
ATOM 528 N N . ARG A 1 68 ? -22.195 -1.494 25.737 1.00 81.88 68 ARG A N 1
ATOM 529 C CA . ARG A 1 68 ? -22.182 -1.989 27.120 1.00 81.88 68 ARG A CA 1
ATOM 530 C C . ARG A 1 68 ? -20.833 -1.757 27.792 1.00 81.88 68 ARG A C 1
ATOM 532 O O . ARG A 1 68 ? -20.793 -1.508 28.990 1.00 81.88 68 ARG A O 1
ATOM 539 N N . LEU A 1 69 ? -19.728 -1.761 27.039 1.00 82.25 69 LEU A N 1
ATOM 540 C CA . LEU A 1 69 ? -18.409 -1.380 27.566 1.00 82.25 69 LEU A CA 1
ATOM 541 C C . LEU A 1 69 ? -18.366 0.095 27.989 1.00 82.25 69 LEU A C 1
ATOM 543 O O . LEU A 1 69 ? -17.721 0.440 28.976 1.00 82.25 69 LEU A O 1
ATOM 547 N N . VAL A 1 70 ? -19.052 0.968 27.252 1.00 84.56 70 VAL A N 1
ATOM 548 C CA . VAL A 1 70 ? -19.144 2.398 27.564 1.00 84.56 70 VAL A CA 1
ATOM 549 C C . VAL A 1 70 ? -20.066 2.631 28.762 1.00 84.56 70 VAL A C 1
ATOM 551 O O . VAL A 1 70 ? -19.695 3.379 29.665 1.00 84.56 70 VAL A O 1
ATOM 554 N N . GLU A 1 71 ? -21.216 1.955 28.804 1.00 85.12 71 GLU A N 1
ATOM 555 C CA . GLU A 1 71 ? -22.158 1.981 29.934 1.00 85.12 71 GLU A CA 1
ATOM 556 C C . GLU A 1 71 ? -21.501 1.473 31.224 1.00 85.12 71 GLU A C 1
ATOM 558 O O . GLU A 1 71 ? -21.500 2.191 32.219 1.00 85.12 71 GLU A O 1
ATOM 563 N N . ALA A 1 72 ? -20.798 0.336 31.178 1.00 87.38 72 ALA A N 1
ATOM 564 C CA . ALA A 1 72 ? -20.048 -0.195 32.319 1.00 87.38 72 ALA A CA 1
ATOM 565 C C . ALA A 1 72 ? -18.949 0.766 32.814 1.00 87.38 72 ALA A C 1
ATOM 567 O O . ALA A 1 72 ? -18.650 0.832 34.008 1.00 87.38 72 ALA A O 1
ATOM 568 N N . GLY A 1 73 ? -18.342 1.539 31.907 1.00 85.50 73 GLY A N 1
ATOM 569 C CA . GLY A 1 73 ? -17.411 2.606 32.270 1.00 85.50 73 GLY A CA 1
ATOM 570 C C . GLY A 1 73 ? -18.090 3.720 33.071 1.00 85.50 73 GLY A C 1
ATOM 571 O O . GLY A 1 73 ? -17.543 4.168 34.080 1.00 85.50 73 GLY A O 1
ATOM 572 N N . TYR A 1 74 ? -19.284 4.145 32.653 1.00 89.69 74 TYR A N 1
ATOM 573 C CA . TYR A 1 74 ? -20.074 5.133 33.390 1.00 89.69 74 TYR A CA 1
ATOM 574 C C . TYR A 1 74 ? -20.604 4.589 34.724 1.00 89.69 74 TYR A C 1
ATOM 576 O O . TYR A 1 74 ? -20.589 5.334 35.705 1.00 89.69 74 TYR A O 1
ATOM 584 N N . ASP A 1 75 ? -20.968 3.306 34.797 1.00 92.38 75 ASP A N 1
ATOM 585 C CA . ASP A 1 75 ? -21.368 2.635 36.044 1.00 92.38 75 ASP A CA 1
ATOM 586 C C . ASP A 1 75 ? -20.231 2.625 37.079 1.00 92.38 75 ASP A C 1
ATOM 588 O O . ASP A 1 75 ? -20.454 2.800 38.277 1.00 92.38 75 ASP A O 1
ATOM 592 N N . LEU A 1 76 ? -18.982 2.513 36.616 1.00 92.06 76 LEU A N 1
ATOM 593 C CA . LEU A 1 76 ? -17.764 2.658 37.425 1.00 92.06 76 LEU A CA 1
ATOM 594 C C . LEU A 1 76 ? -17.376 4.126 37.696 1.00 92.06 76 LEU A C 1
ATOM 596 O O . LEU A 1 76 ? -16.247 4.402 38.110 1.00 92.06 76 LEU A O 1
ATOM 600 N N . TYR A 1 77 ? -18.290 5.077 37.476 1.00 89.06 77 TYR A N 1
ATOM 601 C CA . TYR A 1 77 ? -18.082 6.515 37.678 1.00 89.06 77 TYR A CA 1
ATOM 602 C C . TYR A 1 77 ? -16.981 7.136 36.794 1.00 89.06 77 TYR A C 1
ATOM 604 O O . TYR A 1 77 ? -16.446 8.206 37.110 1.00 89.06 77 TYR A O 1
ATOM 612 N N . ALA A 1 78 ? -16.632 6.510 35.663 1.00 91.69 78 ALA A N 1
ATOM 613 C CA . ALA A 1 78 ? -15.644 7.076 34.751 1.00 91.69 78 ALA A CA 1
ATOM 614 C C . ALA A 1 78 ? -16.186 8.329 34.045 1.00 91.69 78 ALA A C 1
ATOM 616 O O . ALA A 1 78 ? -17.311 8.372 33.542 1.00 91.69 78 ALA A O 1
ATOM 617 N N . ASN A 1 79 ? -15.355 9.367 33.950 1.00 91.50 79 ASN A N 1
ATOM 618 C CA . ASN A 1 79 ? -15.696 10.574 33.205 1.00 91.50 79 ASN A CA 1
ATOM 619 C C . ASN A 1 79 ? -15.570 10.356 31.680 1.00 91.50 79 ASN A C 1
ATOM 621 O O . ASN A 1 79 ? -14.922 9.421 31.206 1.00 91.50 79 ASN A O 1
ATOM 625 N N . ARG A 1 80 ? -16.153 11.261 30.880 1.00 87.94 80 ARG A N 1
ATOM 626 C CA . ARG A 1 80 ? -16.176 11.159 29.402 1.00 87.94 80 ARG A CA 1
ATOM 627 C C . ARG A 1 80 ? -14.783 11.022 28.771 1.00 87.94 80 ARG A C 1
ATOM 629 O O . ARG A 1 80 ? -14.624 10.291 27.799 1.00 87.94 80 ARG A O 1
ATOM 636 N N . LEU A 1 81 ? -13.776 11.698 29.326 1.00 90.38 81 LEU A N 1
ATOM 637 C CA . LEU A 1 81 ? -12.388 11.601 28.863 1.00 90.38 81 LEU A CA 1
ATOM 638 C C . LEU A 1 81 ? -11.774 10.242 29.217 1.00 90.38 81 LEU A C 1
ATOM 640 O O . LEU A 1 81 ? -11.082 9.651 28.395 1.00 90.38 81 LEU A O 1
ATOM 644 N N . GLN A 1 82 ? -12.050 9.712 30.405 1.00 88.44 82 GLN A N 1
ATOM 645 C CA . GLN A 1 82 ? -11.575 8.398 30.832 1.00 88.44 82 GLN A CA 1
ATOM 646 C C . GLN A 1 82 ? -12.166 7.290 29.961 1.00 88.44 82 GLN A C 1
ATOM 648 O O . GLN A 1 82 ? -11.414 6.433 29.506 1.00 88.44 82 GLN A O 1
ATOM 653 N N . VAL A 1 83 ? -13.467 7.342 29.668 1.00 89.81 83 VAL A N 1
ATOM 654 C CA . VAL A 1 83 ? -14.130 6.405 28.748 1.00 89.81 83 VAL A CA 1
ATOM 655 C C . VAL A 1 83 ? -13.525 6.497 27.342 1.00 89.81 83 VAL A C 1
ATOM 657 O O . VAL A 1 83 ? -13.181 5.472 26.752 1.00 89.81 83 VAL A O 1
ATOM 660 N N . LEU A 1 84 ? -13.310 7.710 26.819 1.00 88.88 84 LEU A N 1
ATOM 661 C CA . LEU A 1 84 ? -12.684 7.909 25.509 1.00 88.88 84 LEU A CA 1
ATOM 662 C C . LEU A 1 84 ? -11.288 7.268 25.437 1.00 88.88 84 LEU A C 1
ATOM 664 O O . LEU A 1 84 ? -11.016 6.479 24.536 1.00 88.88 84 LEU A O 1
ATOM 668 N N . TRP A 1 85 ? -10.407 7.594 26.383 1.00 91.69 85 TRP A N 1
ATOM 669 C CA . TRP A 1 85 ? -9.005 7.171 26.342 1.00 91.69 85 TRP A CA 1
ATOM 670 C C . TRP A 1 85 ? -8.781 5.716 26.762 1.00 91.69 85 TRP A C 1
ATOM 672 O O . TRP A 1 85 ? -7.855 5.084 26.255 1.00 91.69 85 TRP A O 1
ATOM 682 N N . ARG A 1 86 ? -9.590 5.177 27.683 1.00 88.44 86 ARG A N 1
ATOM 683 C CA . ARG A 1 86 ? -9.413 3.811 28.212 1.00 88.44 86 ARG A CA 1
ATOM 684 C C . ARG A 1 86 ? -10.250 2.755 27.504 1.00 88.44 86 ARG A C 1
ATOM 686 O O . ARG A 1 86 ? -9.867 1.594 27.549 1.00 88.44 86 ARG A O 1
ATOM 693 N N . ILE A 1 87 ? -11.368 3.135 26.890 1.00 87.38 87 ILE A N 1
ATOM 694 C CA . ILE A 1 87 ? -12.315 2.183 26.297 1.00 87.38 87 ILE A CA 1
ATOM 695 C C . ILE A 1 87 ? -12.391 2.412 24.792 1.00 87.38 87 ILE A C 1
ATOM 697 O O . ILE A 1 87 ? -11.947 1.562 24.029 1.00 87.38 87 ILE A O 1
ATOM 701 N N . VAL A 1 88 ? -12.865 3.584 24.357 1.00 86.50 88 VAL A N 1
ATOM 702 C CA . VAL A 1 88 ? -13.167 3.843 22.938 1.00 86.50 88 VAL A CA 1
ATOM 703 C C . VAL A 1 88 ? -11.912 3.809 22.066 1.00 86.50 88 VAL A C 1
ATOM 705 O O . VAL A 1 88 ? -11.880 3.064 21.089 1.00 86.50 88 VAL A O 1
ATOM 708 N N . ILE A 1 89 ? -10.868 4.573 22.411 1.00 87.19 89 ILE A N 1
ATOM 709 C CA . ILE A 1 89 ? -9.633 4.651 21.614 1.00 87.19 89 ILE A CA 1
ATOM 710 C C . ILE A 1 89 ? -8.968 3.276 21.463 1.00 87.19 89 ILE A C 1
ATOM 712 O O . ILE A 1 89 ? -8.670 2.913 20.328 1.00 87.19 89 ILE A O 1
ATOM 716 N N . PRO A 1 90 ? -8.751 2.481 22.529 1.00 86.25 90 PRO A N 1
ATOM 717 C CA . PRO A 1 90 ? -8.216 1.128 22.394 1.00 86.25 90 PRO A CA 1
ATOM 718 C C . PRO A 1 90 ? -9.074 0.213 21.516 1.00 86.25 90 PRO A C 1
ATOM 720 O O . PRO A 1 90 ? -8.511 -0.537 20.719 1.00 86.25 90 PRO A O 1
ATOM 723 N N . LEU A 1 91 ? -10.407 0.315 21.612 1.00 81.69 91 LEU A N 1
ATOM 724 C CA . LEU A 1 91 ? -11.339 -0.499 20.826 1.00 81.69 91 LEU A CA 1
ATOM 725 C C . LEU A 1 91 ? -11.244 -0.193 19.322 1.00 81.69 91 LEU A C 1
ATOM 727 O O . LEU A 1 91 ? -11.222 -1.109 18.503 1.00 81.69 91 LEU A O 1
ATOM 731 N N . VAL A 1 92 ? -11.146 1.090 18.948 1.00 79.56 92 VAL A N 1
ATOM 732 C CA . VAL A 1 92 ? -11.073 1.520 17.535 1.00 79.56 92 VAL A CA 1
ATOM 733 C C . VAL A 1 92 ? -9.645 1.602 16.987 1.00 79.56 92 VAL A C 1
ATOM 735 O O . VAL A 1 92 ? -9.463 1.721 15.775 1.00 79.56 92 VAL A O 1
ATOM 738 N N . LYS A 1 93 ? -8.618 1.508 17.843 1.00 75.12 93 LYS A N 1
ATOM 739 C CA . LYS A 1 93 ? -7.191 1.588 17.481 1.00 75.12 93 LYS A CA 1
ATOM 740 C C . LYS A 1 93 ? -6.795 0.721 16.273 1.00 75.12 93 LYS A C 1
ATOM 742 O O . LYS A 1 93 ? -6.147 1.272 15.383 1.00 75.12 93 LYS A O 1
ATOM 747 N N . PRO A 1 94 ? -7.147 -0.579 16.179 1.00 65.38 94 PRO A N 1
ATOM 748 C CA . PRO A 1 94 ? -6.777 -1.388 15.014 1.00 65.38 94 PRO A CA 1
ATOM 749 C C . PRO A 1 94 ? -7.425 -0.886 13.715 1.00 65.38 94 PRO A C 1
ATOM 751 O O . PRO A 1 94 ? -6.764 -0.850 12.680 1.00 65.38 94 PRO A O 1
ATOM 754 N N . GLY A 1 95 ? -8.679 -0.425 13.773 1.00 68.38 95 GLY A N 1
ATOM 755 C CA . GLY A 1 95 ? -9.372 0.158 12.620 1.00 68.38 95 GLY A CA 1
ATOM 756 C C . GLY A 1 95 ? -8.778 1.501 12.192 1.00 68.38 95 GLY A C 1
ATOM 757 O O . GLY A 1 95 ? -8.589 1.742 11.002 1.00 68.38 95 GLY A O 1
ATOM 758 N N . LEU A 1 96 ? -8.407 2.350 13.156 1.00 74.94 96 LEU A N 1
ATOM 759 C CA . LEU A 1 96 ? -7.767 3.639 12.888 1.00 74.94 96 LEU A CA 1
ATOM 760 C C . LEU A 1 96 ? -6.400 3.465 12.209 1.00 74.94 96 LEU A C 1
ATOM 762 O O . LEU A 1 96 ? -6.082 4.200 11.278 1.00 74.94 96 LEU A O 1
ATOM 766 N N . ILE A 1 97 ? -5.615 2.476 12.650 1.00 71.06 97 ILE A N 1
ATOM 767 C CA . ILE A 1 97 ? -4.320 2.133 12.048 1.00 71.06 97 ILE A CA 1
ATOM 768 C C . ILE A 1 97 ? -4.504 1.581 10.627 1.00 71.06 97 ILE A C 1
ATOM 770 O O . ILE A 1 97 ? -3.802 1.996 9.710 1.00 71.06 97 ILE A O 1
ATOM 774 N N . ALA A 1 98 ? -5.460 0.674 10.416 1.00 63.53 98 ALA A N 1
ATOM 775 C CA . ALA A 1 98 ? -5.727 0.131 9.084 1.00 63.53 98 ALA A CA 1
ATOM 776 C C . ALA A 1 98 ? -6.194 1.224 8.104 1.00 63.53 98 ALA A C 1
ATOM 778 O O . ALA A 1 98 ? -5.692 1.320 6.982 1.00 63.53 98 ALA A O 1
ATOM 779 N N . GLY A 1 99 ? -7.113 2.088 8.546 1.00 65.50 99 GLY A N 1
ATOM 780 C CA . GLY A 1 99 ? -7.623 3.200 7.746 1.00 65.50 99 GLY A CA 1
ATOM 781 C C . GLY A 1 99 ? -6.553 4.242 7.419 1.00 65.50 99 GLY A C 1
ATOM 782 O O . GLY A 1 99 ? -6.496 4.724 6.287 1.00 65.50 99 GLY A O 1
ATOM 783 N N . SER A 1 100 ? -5.666 4.561 8.368 1.00 74.88 100 SER A N 1
ATOM 784 C CA . SER A 1 100 ? -4.584 5.515 8.115 1.00 74.88 100 SER A CA 1
ATOM 785 C C . SER A 1 100 ? -3.599 4.993 7.068 1.00 74.88 100 SER A C 1
ATOM 787 O O . SER A 1 100 ? -3.227 5.757 6.183 1.00 74.88 100 SER A O 1
ATOM 789 N N . ILE A 1 101 ? -3.247 3.702 7.082 1.00 67.75 101 ILE A N 1
ATOM 790 C CA . ILE A 1 101 ? -2.365 3.084 6.074 1.00 67.75 101 ILE A CA 1
ATOM 791 C C . ILE A 1 101 ? -2.998 3.127 4.680 1.00 67.75 101 ILE A C 1
ATOM 793 O O . ILE A 1 101 ? -2.335 3.512 3.711 1.00 67.75 101 ILE A O 1
ATOM 797 N N . LEU A 1 102 ? -4.282 2.763 4.590 1.00 64.88 102 LEU A N 1
ATOM 798 C CA . LEU A 1 102 ? -5.024 2.703 3.329 1.00 64.88 102 LEU A CA 1
ATOM 799 C C . LEU A 1 102 ? -5.023 4.057 2.608 1.00 64.88 102 LEU A C 1
ATOM 801 O O . LEU A 1 102 ? -4.947 4.098 1.384 1.00 64.88 102 LEU A O 1
ATOM 805 N N . VAL A 1 103 ? -5.042 5.163 3.357 1.00 71.56 103 VAL A N 1
ATOM 806 C CA . VAL A 1 103 ? -4.966 6.522 2.801 1.00 71.56 103 VAL A CA 1
ATOM 807 C C . VAL A 1 103 ? -3.518 7.006 2.652 1.00 71.56 103 VAL A C 1
ATOM 809 O O . VAL A 1 103 ? -3.191 7.675 1.671 1.00 71.56 103 VAL A O 1
ATOM 812 N N . PHE A 1 104 ? -2.630 6.654 3.585 1.00 76.50 104 PHE A N 1
ATOM 813 C CA . PHE A 1 104 ? -1.242 7.121 3.615 1.00 76.50 104 PHE A CA 1
ATOM 814 C C . PHE A 1 104 ? -0.457 6.691 2.372 1.00 76.50 104 PHE A C 1
ATOM 816 O O . PHE A 1 104 ? 0.132 7.542 1.703 1.00 76.50 104 PHE A O 1
ATOM 823 N N . ILE A 1 105 ? -0.502 5.404 2.010 1.00 73.88 105 ILE A N 1
ATOM 824 C CA . ILE A 1 105 ? 0.251 4.855 0.868 1.00 73.88 105 ILE A CA 1
ATOM 825 C C . ILE A 1 105 ? -0.103 5.567 -0.457 1.00 73.88 105 ILE A C 1
ATOM 827 O O . ILE A 1 105 ? 0.801 6.120 -1.089 1.00 73.88 105 ILE A O 1
ATOM 831 N N . PRO A 1 106 ? -1.379 5.623 -0.895 1.00 72.75 106 PRO A N 1
ATOM 832 C CA . PRO A 1 106 ? -1.735 6.291 -2.146 1.00 72.75 106 PRO A CA 1
ATOM 833 C C . PRO A 1 106 ? -1.542 7.813 -2.084 1.00 72.75 106 PRO A C 1
ATOM 835 O O . PRO A 1 106 ? -1.283 8.425 -3.121 1.00 72.75 106 PRO A O 1
ATOM 838 N N . SER A 1 107 ? -1.606 8.434 -0.898 1.00 78.56 107 SER A N 1
ATOM 839 C CA . SER A 1 107 ? -1.385 9.882 -0.757 1.00 78.56 107 SER A CA 1
ATOM 840 C C . SER A 1 107 ? 0.050 10.313 -1.081 1.00 78.56 107 SER A C 1
ATOM 842 O O . SER A 1 107 ? 0.241 11.376 -1.669 1.00 78.56 107 SER A O 1
ATOM 844 N N . LEU A 1 108 ? 1.059 9.485 -0.777 1.00 77.50 108 LEU A N 1
ATOM 845 C CA . LEU A 1 108 ? 2.468 9.804 -1.050 1.00 77.50 108 LEU A CA 1
ATOM 846 C C . LEU A 1 108 ? 2.799 9.771 -2.549 1.00 77.50 108 LEU A C 1
ATOM 848 O O . LEU A 1 108 ? 3.657 10.521 -3.017 1.00 77.50 108 LEU A O 1
ATOM 852 N N . GLY A 1 109 ? 2.103 8.913 -3.300 1.00 71.81 109 GLY A N 1
ATOM 853 C CA . GLY A 1 109 ? 2.242 8.768 -4.751 1.00 71.81 109 GLY A CA 1
ATOM 854 C C . GLY A 1 109 ? 1.297 9.652 -5.571 1.00 71.81 109 GLY A C 1
ATOM 855 O O . GLY A 1 109 ? 1.369 9.648 -6.800 1.00 71.81 109 GLY A O 1
ATOM 856 N N . ALA A 1 110 ? 0.401 10.408 -4.932 1.00 74.12 110 ALA A N 1
ATOM 857 C CA . ALA A 1 110 ? -0.600 11.207 -5.626 1.00 74.12 110 ALA A CA 1
ATOM 858 C C . ALA A 1 110 ? 0.038 12.419 -6.329 1.00 74.12 110 ALA A C 1
ATOM 860 O O . ALA A 1 110 ? 0.344 13.432 -5.705 1.00 74.12 110 ALA A O 1
ATOM 861 N N . TYR A 1 111 ? 0.195 12.340 -7.652 1.00 71.00 111 TYR A N 1
ATOM 862 C CA . TYR A 1 111 ? 0.747 13.435 -8.465 1.00 71.00 111 TYR A CA 1
ATOM 863 C C . TYR A 1 111 ? -0.288 14.095 -9.395 1.00 71.00 111 TYR A C 1
ATOM 865 O O . TYR A 1 111 ? -0.141 15.243 -9.816 1.00 71.00 111 TYR A O 1
ATOM 873 N N . VAL A 1 112 ? -1.382 13.392 -9.706 1.00 62.28 112 VAL A N 1
ATOM 874 C CA . VAL A 1 112 ? -2.407 13.879 -10.645 1.00 62.28 112 VAL A CA 1
ATOM 875 C C . VAL A 1 112 ? -3.293 14.946 -9.998 1.00 62.28 112 VAL A C 1
ATOM 877 O O . VAL A 1 112 ? -3.468 16.027 -10.558 1.00 62.28 112 VAL A O 1
ATOM 880 N N . ILE A 1 113 ? -3.809 14.684 -8.793 1.00 70.75 113 ILE A N 1
ATOM 881 C CA . ILE A 1 113 ? -4.714 15.602 -8.081 1.00 70.75 113 ILE A CA 1
ATOM 882 C C . ILE A 1 113 ? -4.037 16.958 -7.807 1.00 70.75 113 ILE A C 1
ATOM 884 O O . ILE A 1 113 ? -4.615 17.985 -8.170 1.00 70.75 113 ILE A O 1
ATOM 888 N N . PRO A 1 114 ? -2.802 17.020 -7.267 1.00 68.31 114 PRO A N 1
ATOM 889 C CA . PRO A 1 114 ? -2.136 18.296 -7.001 1.00 68.31 114 PRO A CA 1
ATOM 890 C C . PRO A 1 114 ? -1.753 19.045 -8.279 1.00 68.31 114 PRO A C 1
ATOM 892 O O . PRO A 1 114 ? -1.708 20.272 -8.285 1.00 68.31 114 PRO A O 1
ATOM 895 N N . ARG A 1 115 ? -1.490 18.336 -9.381 1.00 69.81 115 ARG A N 1
ATOM 896 C CA . ARG A 1 115 ? -1.214 18.967 -10.677 1.00 69.81 115 ARG A CA 1
ATOM 897 C C . ARG A 1 115 ? -2.447 19.642 -11.259 1.00 69.81 115 ARG A C 1
ATOM 899 O O . ARG A 1 115 ? -2.340 20.755 -11.765 1.00 69.81 115 ARG A O 1
ATOM 906 N N . VAL A 1 116 ? -3.596 18.975 -11.177 1.00 69.00 116 VAL A N 1
ATOM 907 C CA . VAL A 1 116 ? -4.857 19.471 -11.740 1.00 69.00 116 VAL A CA 1
ATOM 908 C C . VAL A 1 116 ? -5.478 20.553 -10.850 1.00 69.00 116 VAL A C 1
ATOM 910 O O . VAL A 1 116 ? -5.880 21.591 -11.369 1.00 69.00 116 VAL A O 1
ATOM 913 N N . LEU A 1 117 ? -5.523 20.360 -9.526 1.00 69.12 117 LEU A N 1
ATOM 914 C CA . LEU A 1 117 ? -6.112 21.334 -8.592 1.00 69.12 117 LEU A CA 1
ATOM 915 C C . LEU A 1 117 ? -5.133 22.423 -8.124 1.00 69.12 117 LEU A C 1
ATOM 917 O O . LEU A 1 117 ? -5.541 23.560 -7.912 1.00 69.12 117 LEU A O 1
ATOM 921 N N . GLY A 1 118 ? -3.854 22.096 -7.927 1.00 66.44 118 GLY A N 1
ATOM 922 C CA . GLY A 1 118 ? -2.865 22.989 -7.305 1.00 66.44 118 GLY A CA 1
ATOM 923 C C . GLY A 1 118 ? -2.158 23.946 -8.270 1.00 66.44 118 GLY A C 1
ATOM 924 O O . GLY A 1 118 ? -1.338 24.759 -7.836 1.00 66.44 118 GLY A O 1
ATOM 925 N N . GLY A 1 119 ? -2.436 23.851 -9.576 1.00 65.12 119 GLY A N 1
ATOM 926 C CA . GLY A 1 119 ? -1.911 24.768 -10.595 1.00 65.12 119 GLY A CA 1
ATOM 927 C C . GLY A 1 119 ? -0.379 24.872 -10.636 1.00 65.12 119 GLY A C 1
ATOM 928 O O . GLY A 1 119 ? 0.142 25.916 -11.016 1.00 65.12 119 GLY A O 1
ATOM 929 N N . GLY A 1 120 ? 0.339 23.836 -10.183 1.00 62.97 120 GLY A N 1
ATOM 930 C CA . GLY A 1 120 ? 1.806 23.785 -10.151 1.00 62.97 120 GLY A CA 1
ATOM 931 C C . GLY A 1 120 ? 2.493 24.653 -9.087 1.00 62.97 120 GLY A C 1
ATOM 932 O O . GLY A 1 120 ? 3.718 24.692 -9.063 1.00 62.97 120 GLY A O 1
ATOM 933 N N . LYS A 1 121 ? 1.749 25.337 -8.203 1.00 60.34 121 LYS A N 1
ATOM 934 C CA . LYS A 1 121 ? 2.331 26.279 -7.223 1.00 60.34 121 LYS A CA 1
ATOM 935 C C . LYS A 1 121 ? 2.918 25.610 -5.978 1.00 60.34 121 LYS A C 1
ATOM 937 O O . LYS A 1 121 ? 3.838 26.154 -5.388 1.00 60.34 121 LYS A O 1
ATOM 942 N N . ASN A 1 122 ? 2.404 24.439 -5.601 1.00 63.31 122 ASN A N 1
ATOM 943 C CA . ASN A 1 122 ? 2.930 23.626 -4.505 1.00 63.31 122 ASN A CA 1
ATOM 944 C C . ASN A 1 122 ? 3.194 22.215 -5.035 1.00 63.31 122 ASN A C 1
ATOM 946 O O . ASN A 1 122 ? 2.262 21.447 -5.288 1.00 63.31 122 ASN A O 1
ATOM 950 N N . LEU A 1 123 ? 4.465 21.899 -5.274 1.00 72.00 123 LEU A N 1
ATOM 951 C CA . LEU A 1 123 ? 4.875 20.598 -5.791 1.00 72.00 123 LEU A CA 1
ATOM 952 C C . LEU A 1 123 ? 4.924 19.585 -4.643 1.00 72.00 123 LEU A C 1
ATOM 954 O O . LEU A 1 123 ? 5.586 19.808 -3.636 1.00 72.00 123 LEU A O 1
ATOM 958 N N . MET A 1 124 ? 4.224 18.464 -4.809 1.00 84.38 124 MET A N 1
ATOM 959 C CA . MET A 1 124 ? 4.380 17.290 -3.948 1.00 84.38 124 MET A CA 1
ATOM 960 C C . MET A 1 124 ? 5.545 16.419 -4.434 1.00 84.38 124 MET A C 1
ATOM 962 O O . MET A 1 124 ? 5.953 16.522 -5.591 1.00 84.38 124 MET A O 1
ATOM 966 N N . LEU A 1 125 ? 6.044 15.520 -3.579 1.00 82.62 125 LEU A N 1
ATOM 967 C CA . LEU A 1 125 ? 7.122 14.576 -3.917 1.00 82.62 125 LEU A CA 1
ATOM 968 C C . LEU A 1 125 ? 6.841 13.796 -5.211 1.00 82.62 125 LEU A C 1
ATOM 970 O O . LEU A 1 125 ? 7.711 13.720 -6.074 1.00 82.62 125 LEU A O 1
ATOM 974 N N . GLY A 1 126 ? 5.609 13.309 -5.397 1.00 82.75 126 GLY A N 1
ATOM 975 C CA . GLY A 1 126 ? 5.199 12.642 -6.637 1.00 82.75 126 GLY A CA 1
ATOM 976 C C . GLY A 1 126 ? 5.299 13.538 -7.880 1.00 82.75 126 GLY A C 1
ATOM 977 O O . GLY A 1 126 ? 5.719 13.074 -8.938 1.00 82.75 126 GLY A O 1
ATOM 978 N N . ASN A 1 127 ? 4.995 14.836 -7.754 1.00 85.44 127 ASN A N 1
ATOM 979 C CA . ASN A 1 127 ? 5.156 15.796 -8.853 1.00 85.44 127 ASN A CA 1
ATOM 980 C C . ASN A 1 127 ? 6.631 16.030 -9.176 1.00 85.44 127 ASN A C 1
ATOM 982 O O . ASN A 1 127 ? 6.984 16.121 -10.346 1.00 85.44 127 ASN A O 1
ATOM 986 N N . LEU A 1 128 ? 7.481 16.144 -8.153 1.00 85.75 128 LEU A N 1
ATOM 987 C CA . LEU A 1 128 ? 8.915 16.360 -8.340 1.00 85.75 128 LEU A CA 1
ATOM 988 C C . LEU A 1 128 ? 9.563 15.168 -9.036 1.00 85.75 128 LEU A C 1
ATOM 990 O O . LEU A 1 128 ? 10.280 15.361 -10.008 1.00 85.75 128 LEU A O 1
ATOM 994 N N . ILE A 1 129 ? 9.266 13.944 -8.598 1.00 88.31 129 ILE A N 1
ATOM 995 C CA . ILE A 1 129 ? 9.774 12.725 -9.238 1.00 88.31 129 ILE A CA 1
ATOM 996 C C . ILE A 1 129 ? 9.365 12.677 -10.714 1.00 88.31 129 ILE A C 1
ATOM 998 O O . ILE A 1 129 ? 10.216 12.473 -11.581 1.00 88.31 129 ILE A O 1
ATOM 1002 N N . GLU A 1 130 ? 8.088 12.915 -11.017 1.00 86.25 130 GLU A N 1
ATOM 1003 C CA . GLU A 1 130 ? 7.595 12.868 -12.395 1.00 86.25 130 GLU A CA 1
ATOM 1004 C C . GLU A 1 130 ? 8.210 13.960 -13.281 1.00 86.25 130 GLU A C 1
ATOM 1006 O O . GLU A 1 130 ? 8.582 13.674 -14.421 1.00 86.25 130 GLU A O 1
ATOM 1011 N N . LEU A 1 131 ? 8.428 15.167 -12.748 1.00 88.75 131 LEU A N 1
ATOM 1012 C CA . LEU A 1 131 ? 9.128 16.223 -13.477 1.00 88.75 131 LEU A CA 1
ATOM 1013 C C . LEU A 1 131 ? 10.543 15.794 -13.867 1.00 88.75 131 LEU A C 1
ATOM 1015 O O . LEU A 1 131 ? 10.957 16.084 -14.985 1.00 88.75 131 LEU A O 1
ATOM 1019 N N . GLN A 1 132 ? 11.266 15.065 -13.016 1.00 89.88 132 GLN A N 1
ATOM 1020 C CA . GLN A 1 132 ? 12.637 14.648 -13.328 1.00 89.88 132 GLN A CA 1
ATOM 1021 C C . GLN A 1 132 ? 12.715 13.578 -14.420 1.00 89.88 132 GLN A C 1
ATOM 1023 O O . GLN A 1 132 ? 13.645 13.613 -15.230 1.00 89.88 132 GLN 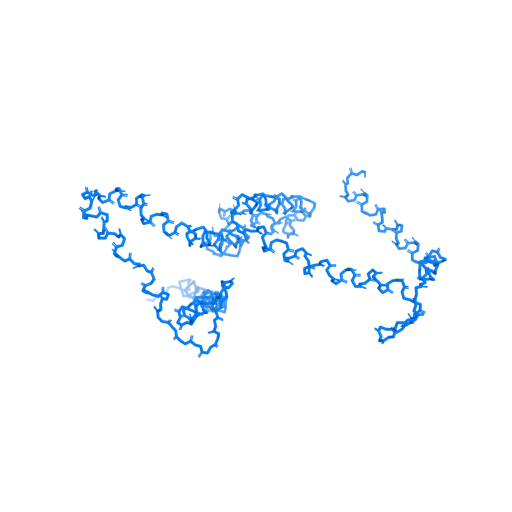A O 1
ATOM 1028 N N . PHE A 1 133 ? 11.731 12.679 -14.493 1.00 87.06 133 PHE A N 1
ATOM 1029 C CA . PHE A 1 133 ? 11.617 11.714 -15.592 1.00 87.06 133 PHE A CA 1
ATOM 1030 C C . PHE A 1 133 ? 11.088 12.352 -16.886 1.00 87.06 133 PHE A C 1
ATOM 1032 O O . PHE A 1 133 ? 11.523 11.985 -17.978 1.00 87.06 133 PHE A O 1
ATOM 1039 N N . GLY A 1 134 ? 10.182 13.325 -16.772 1.00 84.25 134 GLY A N 1
ATOM 1040 C CA . GLY A 1 134 ? 9.616 14.069 -17.894 1.00 84.25 134 GLY A CA 1
ATOM 1041 C C . GLY A 1 134 ? 10.442 15.303 -18.269 1.00 84.25 134 GLY A C 1
ATOM 1042 O O . GLY A 1 134 ? 11.488 15.210 -18.914 1.00 84.25 134 GLY A O 1
ATOM 1043 N N . ALA A 1 135 ? 9.941 16.482 -17.889 1.00 79.94 135 ALA A N 1
ATOM 1044 C CA . ALA A 1 135 ? 10.442 17.788 -18.331 1.00 79.94 135 ALA A CA 1
ATOM 1045 C C . ALA A 1 135 ? 11.905 18.078 -17.942 1.00 79.94 135 ALA A C 1
ATOM 1047 O O . ALA A 1 135 ? 12.630 18.720 -18.699 1.00 79.94 135 ALA A O 1
ATOM 1048 N N . GLY A 1 136 ? 12.345 17.598 -16.782 1.00 79.00 136 GLY A N 1
ATOM 1049 C CA . GLY A 1 136 ? 13.691 17.791 -16.250 1.00 79.00 136 GLY A CA 1
ATOM 1050 C C . GLY A 1 136 ? 14.755 16.920 -16.918 1.00 79.00 136 GLY A C 1
ATOM 1051 O O . GLY A 1 136 ? 15.938 17.202 -16.744 1.00 79.00 136 GLY A O 1
ATOM 1052 N N . ARG A 1 137 ? 14.362 15.876 -17.673 1.00 86.44 137 ARG A N 1
ATOM 1053 C CA . ARG A 1 137 ? 15.254 14.917 -18.365 1.00 86.44 137 ARG A CA 1
ATOM 1054 C C . ARG A 1 137 ? 16.407 14.371 -17.501 1.00 86.44 137 ARG A C 1
ATOM 1056 O O . ARG A 1 137 ? 17.402 13.887 -18.034 1.00 86.44 137 ARG A O 1
ATOM 1063 N N . ASN A 1 138 ? 16.271 14.405 -16.177 1.00 83.25 138 ASN A N 1
ATOM 1064 C CA . ASN A 1 138 ? 17.280 13.977 -15.215 1.00 83.25 138 ASN A CA 1
ATOM 1065 C C . ASN A 1 138 ? 16.814 12.689 -14.535 1.00 83.25 138 ASN A C 1
ATOM 1067 O O . ASN A 1 138 ? 16.401 12.661 -13.374 1.00 83.25 138 ASN A O 1
ATOM 1071 N N . TRP A 1 139 ? 16.861 11.614 -15.314 1.00 87.31 139 TRP A N 1
ATOM 1072 C CA . TRP A 1 139 ? 16.405 10.291 -14.909 1.00 87.31 139 TRP A CA 1
ATOM 1073 C C . TRP A 1 139 ? 17.209 9.720 -13.731 1.00 87.31 139 TRP A C 1
ATOM 1075 O O . TRP A 1 139 ? 16.580 9.119 -12.861 1.00 87.31 139 TRP A O 1
ATOM 1085 N N . PRO A 1 140 ? 18.539 9.948 -13.614 1.00 87.94 140 PRO A N 1
ATOM 1086 C CA . PRO A 1 140 ? 19.294 9.522 -12.435 1.00 87.94 140 PRO A CA 1
ATOM 1087 C C . PRO A 1 140 ? 18.788 10.161 -11.136 1.00 87.94 140 PRO A C 1
ATOM 1089 O O . PRO A 1 140 ? 18.575 9.460 -10.148 1.00 87.94 140 PRO A O 1
ATOM 1092 N N . LEU A 1 141 ? 18.523 11.474 -11.132 1.00 84.69 141 LEU A N 1
ATOM 1093 C CA . LEU A 1 141 ? 17.988 12.148 -9.944 1.00 84.69 141 LEU A CA 1
ATOM 1094 C C . LEU A 1 141 ? 16.541 11.718 -9.651 1.00 84.69 141 LEU A C 1
ATOM 1096 O O . LEU A 1 141 ? 16.185 11.515 -8.492 1.00 84.69 141 LEU A O 1
ATOM 1100 N N . GLY A 1 142 ? 15.723 11.522 -10.692 1.00 88.12 142 GLY A N 1
ATOM 1101 C CA . GLY A 1 142 ? 14.381 10.944 -10.567 1.00 88.12 142 GLY A CA 1
ATOM 1102 C C . GLY A 1 142 ? 14.402 9.569 -9.892 1.00 88.12 142 GLY A C 1
ATOM 1103 O O . GLY A 1 142 ? 13.676 9.351 -8.923 1.00 88.12 142 GLY A O 1
ATOM 1104 N N . ALA A 1 143 ? 15.293 8.679 -10.337 1.00 86.06 143 ALA A N 1
ATOM 1105 C CA . ALA A 1 143 ? 15.466 7.344 -9.769 1.00 86.06 143 ALA A CA 1
ATOM 1106 C C . ALA A 1 143 ? 15.949 7.384 -8.312 1.00 86.06 143 ALA A C 1
ATOM 1108 O O . ALA A 1 143 ? 15.394 6.676 -7.471 1.00 86.06 143 ALA A O 1
ATOM 1109 N N . ALA A 1 144 ? 16.920 8.244 -7.986 1.00 90.62 144 ALA A N 1
ATOM 1110 C CA . ALA A 1 144 ? 17.401 8.407 -6.614 1.00 90.62 144 ALA A CA 1
ATOM 1111 C C . ALA A 1 144 ? 16.277 8.855 -5.661 1.00 90.62 144 ALA A C 1
ATOM 1113 O O . ALA A 1 144 ? 16.110 8.292 -4.575 1.00 90.62 144 ALA A O 1
ATOM 1114 N N . MET A 1 145 ? 15.451 9.819 -6.082 1.00 88.44 145 MET A N 1
ATOM 1115 C CA . MET A 1 145 ? 14.291 10.266 -5.304 1.00 88.44 145 MET A CA 1
ATOM 1116 C C . MET A 1 145 ? 13.209 9.185 -5.176 1.00 88.44 145 MET A C 1
ATOM 1118 O O . MET A 1 145 ? 12.647 9.029 -4.093 1.00 88.44 145 MET A O 1
ATOM 1122 N N . SER A 1 146 ? 12.933 8.410 -6.233 1.00 89.44 146 SER A N 1
ATOM 1123 C CA . SER A 1 146 ? 11.999 7.274 -6.176 1.00 89.44 146 SER A CA 1
ATOM 1124 C C . SER A 1 146 ? 12.457 6.196 -5.197 1.00 89.44 146 SER A C 1
ATOM 1126 O O . SER A 1 146 ? 11.652 5.730 -4.393 1.00 89.44 146 SER A O 1
ATOM 1128 N N . ILE A 1 147 ? 13.741 5.826 -5.223 1.00 90.75 147 ILE A N 1
ATOM 1129 C CA . ILE A 1 147 ? 14.310 4.841 -4.292 1.00 90.75 147 ILE A CA 1
ATOM 1130 C C . ILE A 1 147 ? 14.260 5.375 -2.856 1.00 90.75 147 ILE A C 1
ATOM 1132 O O . ILE A 1 147 ? 13.893 4.639 -1.943 1.00 90.75 147 ILE A O 1
ATOM 1136 N N . THR A 1 148 ? 14.549 6.662 -2.655 1.00 90.19 148 THR A N 1
ATOM 1137 C CA . THR A 1 148 ? 14.486 7.302 -1.331 1.00 90.19 148 THR A CA 1
ATOM 1138 C C . THR A 1 148 ? 13.055 7.310 -0.785 1.00 90.19 148 THR A C 1
ATOM 1140 O O . THR A 1 148 ? 12.828 6.934 0.364 1.00 90.19 148 THR A O 1
ATOM 1143 N N . LEU A 1 149 ? 12.070 7.675 -1.615 1.00 87.69 149 LEU A N 1
ATOM 1144 C CA . LEU A 1 149 ? 10.655 7.641 -1.243 1.00 87.69 149 LEU A CA 1
ATOM 1145 C C . LEU A 1 149 ? 10.191 6.211 -0.937 1.00 87.69 149 LEU A C 1
ATOM 1147 O O . LEU A 1 149 ? 9.509 5.993 0.061 1.00 87.69 149 LEU A O 1
ATOM 1151 N N . MET A 1 150 ? 10.603 5.237 -1.751 1.00 86.75 150 MET A N 1
ATOM 1152 C CA . MET A 1 150 ? 10.306 3.822 -1.522 1.00 86.75 150 MET A CA 1
ATOM 1153 C C . MET A 1 150 ? 10.890 3.330 -0.192 1.00 86.75 150 MET A C 1
ATOM 1155 O O . MET A 1 150 ? 10.189 2.678 0.577 1.00 86.75 150 MET A O 1
ATOM 1159 N N . ALA A 1 151 ? 12.142 3.676 0.118 1.00 87.50 151 ALA A N 1
ATOM 1160 C CA . ALA A 1 151 ? 12.776 3.310 1.381 1.00 87.50 151 ALA A CA 1
ATOM 1161 C C . ALA A 1 151 ? 12.044 3.920 2.586 1.00 87.50 151 ALA A C 1
ATOM 1163 O O . ALA A 1 151 ? 11.800 3.223 3.568 1.00 87.50 151 ALA A O 1
ATOM 1164 N N . LEU A 1 152 ? 11.625 5.187 2.503 1.00 85.81 152 LEU A N 1
ATOM 1165 C CA . LEU A 1 152 ? 10.846 5.840 3.560 1.00 85.81 152 LEU A CA 1
ATOM 1166 C C . LEU A 1 152 ? 9.485 5.170 3.778 1.00 85.81 152 LEU A C 1
ATOM 1168 O O . LEU A 1 152 ? 9.100 4.937 4.923 1.00 85.81 152 LEU A O 1
ATOM 1172 N N . VAL A 1 153 ? 8.777 4.824 2.699 1.00 83.50 153 VAL A N 1
ATOM 1173 C CA . VAL A 1 153 ? 7.511 4.077 2.780 1.00 83.50 153 VAL A CA 1
ATOM 1174 C C . VAL A 1 153 ? 7.740 2.708 3.412 1.00 83.50 153 VAL A C 1
ATOM 1176 O O . VAL A 1 153 ? 7.012 2.334 4.326 1.00 83.50 153 VAL A O 1
ATOM 1179 N N . MET A 1 154 ? 8.776 1.986 2.982 1.00 79.62 154 MET A N 1
ATOM 1180 C CA . MET A 1 154 ? 9.134 0.680 3.537 1.00 79.62 154 MET A CA 1
ATOM 1181 C C . MET A 1 154 ? 9.405 0.771 5.043 1.00 79.62 154 MET A C 1
ATOM 1183 O O . MET A 1 154 ? 8.838 0.008 5.819 1.00 79.62 154 MET A O 1
ATOM 1187 N N . ILE A 1 155 ? 10.222 1.738 5.467 1.00 83.06 155 ILE A N 1
ATOM 1188 C CA . ILE A 1 155 ? 10.533 1.975 6.879 1.00 83.06 155 ILE A CA 1
ATOM 1189 C C . ILE A 1 155 ? 9.258 2.297 7.660 1.00 83.06 155 ILE A C 1
ATOM 1191 O O . ILE A 1 155 ? 9.037 1.715 8.718 1.00 83.06 155 ILE A O 1
ATOM 1195 N N . ALA A 1 156 ? 8.393 3.169 7.134 1.00 75.75 156 ALA A N 1
ATOM 1196 C CA . ALA A 1 156 ? 7.124 3.495 7.775 1.00 75.75 156 ALA A CA 1
ATOM 1197 C C . ALA A 1 156 ? 6.257 2.243 7.974 1.00 75.75 156 ALA A C 1
ATOM 1199 O O . ALA A 1 156 ? 5.731 2.053 9.066 1.00 75.75 156 ALA A O 1
ATOM 1200 N N . LEU A 1 157 ? 6.166 1.366 6.967 1.00 72.12 157 LEU A N 1
ATOM 1201 C CA . LEU A 1 157 ? 5.402 0.115 7.030 1.00 72.12 157 LEU A CA 1
ATOM 1202 C C . LEU A 1 157 ? 5.964 -0.895 8.043 1.00 72.12 157 LEU A C 1
ATOM 1204 O O . LEU A 1 157 ? 5.183 -1.611 8.666 1.00 72.12 157 LEU A O 1
ATOM 1208 N N . LEU A 1 158 ? 7.282 -0.924 8.269 1.00 71.25 158 LEU A N 1
ATOM 1209 C CA . LEU A 1 158 ? 7.912 -1.819 9.252 1.00 71.25 158 LEU A CA 1
ATOM 1210 C C . LEU A 1 158 ? 7.523 -1.503 10.705 1.00 71.25 158 LEU A C 1
ATOM 1212 O O . LEU A 1 158 ? 7.527 -2.401 11.544 1.00 71.25 158 LEU A O 1
ATOM 1216 N N . PHE A 1 159 ? 7.159 -0.255 11.013 1.00 68.69 159 PHE A N 1
ATOM 1217 C CA . PHE A 1 159 ? 6.703 0.132 12.352 1.00 68.69 159 PHE A CA 1
ATOM 1218 C C . PHE A 1 159 ? 5.229 -0.217 12.625 1.00 68.69 159 PHE A C 1
ATOM 1220 O O . PHE A 1 159 ? 4.770 -0.049 13.759 1.00 68.69 159 PHE A O 1
ATOM 1227 N N . TYR A 1 160 ? 4.476 -0.708 11.631 1.00 65.12 160 TYR A N 1
ATOM 1228 C CA . TYR A 1 160 ? 3.056 -1.021 11.801 1.00 65.12 160 TYR A CA 1
ATOM 1229 C C . TYR A 1 160 ? 2.812 -2.489 12.209 1.00 65.12 160 TYR A C 1
ATOM 1231 O O . TYR A 1 160 ? 3.198 -3.418 11.491 1.00 65.12 160 TYR A O 1
ATOM 1239 N N . PRO A 1 161 ? 2.119 -2.733 13.339 1.00 54.78 161 PRO A N 1
ATOM 1240 C CA . PRO A 1 161 ? 1.786 -4.082 13.784 1.00 54.78 161 PRO A CA 1
ATOM 1241 C C . PRO A 1 161 ? 0.748 -4.722 12.847 1.00 54.78 161 PRO A C 1
ATOM 1243 O O . PRO A 1 161 ? -0.298 -4.135 12.583 1.00 54.78 161 PRO A O 1
ATOM 1246 N N . GLY A 1 162 ? 1.037 -5.930 12.351 1.00 59.22 162 GLY A N 1
ATOM 1247 C CA . GLY A 1 162 ? 0.174 -6.685 11.426 1.00 59.22 162 GLY A CA 1
ATOM 1248 C C . GLY A 1 162 ? 0.669 -6.744 9.975 1.00 59.22 162 GLY A C 1
ATOM 1249 O O . GLY A 1 162 ? 0.186 -7.567 9.205 1.00 59.22 162 GLY A O 1
ATOM 1250 N N . PHE A 1 163 ? 1.679 -5.952 9.603 1.00 58.59 163 PHE A N 1
ATOM 1251 C CA . PHE A 1 163 ? 2.252 -5.995 8.251 1.00 58.59 163 PHE A CA 1
ATOM 1252 C C . PHE A 1 163 ? 3.210 -7.180 8.036 1.00 58.59 163 PHE A C 1
ATOM 1254 O O . PHE A 1 163 ? 3.444 -7.587 6.904 1.00 58.59 163 PHE A O 1
ATOM 1261 N N . GLY A 1 164 ? 3.732 -7.782 9.111 1.00 57.47 164 GLY A N 1
ATOM 1262 C CA . GLY A 1 164 ? 4.667 -8.909 9.031 1.00 57.47 164 GLY A CA 1
ATOM 1263 C C . GLY A 1 164 ? 4.089 -10.143 8.333 1.00 57.47 164 GLY A C 1
ATOM 1264 O O . GLY A 1 164 ? 4.774 -10.753 7.522 1.00 57.47 164 GLY A O 1
ATOM 1265 N N . THR A 1 165 ? 2.821 -10.487 8.577 1.00 55.00 165 THR A N 1
ATOM 1266 C CA . THR A 1 165 ? 2.152 -11.632 7.931 1.00 55.00 165 THR A CA 1
ATOM 1267 C C . THR A 1 165 ? 1.866 -11.373 6.453 1.00 55.00 165 THR A C 1
ATOM 1269 O O . THR A 1 165 ? 2.132 -12.237 5.620 1.00 55.00 165 THR A O 1
ATOM 1272 N N . ILE A 1 166 ? 1.401 -10.168 6.110 1.00 61.53 166 ILE A N 1
ATOM 1273 C CA . ILE A 1 166 ? 1.167 -9.742 4.720 1.00 61.53 166 ILE A CA 1
ATOM 1274 C C . ILE A 1 166 ? 2.491 -9.675 3.947 1.00 61.53 166 ILE A C 1
ATOM 1276 O O . ILE A 1 166 ? 2.561 -10.125 2.803 1.00 61.53 166 ILE A O 1
ATOM 1280 N N . ALA A 1 167 ? 3.558 -9.169 4.569 1.00 58.00 167 ALA A N 1
ATOM 1281 C CA . ALA A 1 167 ? 4.894 -9.133 3.985 1.00 58.00 167 ALA A CA 1
ATOM 1282 C C . ALA A 1 167 ? 5.451 -10.544 3.762 1.00 58.00 167 ALA A C 1
ATOM 1284 O O . ALA A 1 167 ? 5.999 -10.807 2.695 1.00 58.00 167 ALA A O 1
ATOM 1285 N N . LEU A 1 168 ? 5.261 -11.468 4.713 1.00 60.69 168 LEU A N 1
ATOM 1286 C CA . LEU A 1 168 ? 5.682 -12.864 4.567 1.00 60.69 168 LEU A CA 1
ATOM 1287 C C . LEU A 1 168 ? 4.930 -13.545 3.416 1.00 60.69 168 LEU A C 1
ATOM 1289 O O . LEU A 1 168 ? 5.554 -14.167 2.561 1.00 60.69 168 LEU A O 1
ATOM 1293 N N . PHE A 1 169 ? 3.609 -13.360 3.337 1.00 67.44 169 PHE A N 1
ATOM 1294 C CA . PHE A 1 169 ? 2.794 -13.847 2.223 1.00 67.44 169 PHE A CA 1
ATOM 1295 C C . PHE A 1 169 ? 3.250 -13.263 0.881 1.00 67.44 169 PHE A C 1
ATOM 1297 O O . PHE A 1 169 ? 3.454 -14.007 -0.072 1.00 67.44 169 PHE A O 1
ATOM 1304 N N . THR A 1 170 ? 3.468 -11.949 0.814 1.00 65.19 170 THR A N 1
ATOM 1305 C CA . THR A 1 170 ? 3.931 -11.258 -0.401 1.00 65.19 170 THR A CA 1
ATOM 1306 C C . THR A 1 170 ? 5.316 -11.744 -0.824 1.00 65.19 170 THR A C 1
ATOM 1308 O O . THR A 1 170 ? 5.555 -11.963 -2.010 1.00 65.19 170 THR A O 1
ATOM 1311 N N . PHE A 1 171 ? 6.216 -11.974 0.135 1.00 72.69 171 PHE A N 1
ATOM 1312 C CA . PHE A 1 171 ? 7.526 -12.562 -0.113 1.00 72.69 171 PHE A CA 1
ATOM 1313 C C . PHE A 1 171 ? 7.371 -13.973 -0.692 1.00 72.69 171 PHE A C 1
ATOM 1315 O O . PHE A 1 171 ? 7.859 -14.247 -1.783 1.00 72.69 171 PHE A O 1
ATOM 1322 N N . PHE A 1 172 ? 6.603 -14.855 -0.052 1.00 73.31 172 PHE A N 1
ATOM 1323 C CA . PHE A 1 172 ? 6.354 -16.192 -0.596 1.00 73.31 172 PHE A CA 1
ATOM 1324 C C . PHE A 1 172 ? 5.709 -16.149 -1.991 1.00 73.31 172 PHE A C 1
ATOM 1326 O O . PHE A 1 172 ? 6.175 -16.841 -2.891 1.00 73.31 172 PHE A O 1
ATOM 1333 N N . ALA A 1 173 ? 4.703 -15.303 -2.210 1.00 73.81 173 ALA A N 1
ATOM 1334 C CA . ALA A 1 173 ? 4.010 -15.177 -3.490 1.00 73.81 173 ALA A CA 1
ATOM 1335 C C . ALA A 1 173 ? 4.913 -14.642 -4.620 1.00 73.81 173 ALA A C 1
ATOM 1337 O O . ALA A 1 173 ? 4.789 -15.094 -5.756 1.00 73.81 173 ALA A O 1
ATOM 1338 N N . LEU A 1 174 ? 5.838 -13.721 -4.326 1.00 79.19 174 LEU A N 1
ATOM 1339 C CA . LEU A 1 174 ? 6.794 -13.192 -5.309 1.00 79.19 174 LEU A CA 1
ATOM 1340 C C . LEU A 1 174 ? 7.949 -14.160 -5.593 1.00 79.19 174 LEU A C 1
ATOM 1342 O O . LEU A 1 174 ? 8.407 -14.251 -6.733 1.00 79.19 174 LEU A O 1
ATOM 1346 N N . TYR A 1 175 ? 8.422 -14.887 -4.579 1.00 80.56 175 TYR A N 1
ATOM 1347 C CA . TYR A 1 175 ? 9.557 -15.798 -4.725 1.00 80.56 175 TYR A CA 1
ATOM 1348 C C . TYR A 1 175 ? 9.156 -17.187 -5.229 1.00 80.56 175 TYR A C 1
ATOM 1350 O O . TYR A 1 175 ? 9.996 -17.850 -5.829 1.00 80.56 175 TYR A O 1
ATOM 1358 N N . LEU A 1 176 ? 7.905 -17.633 -5.063 1.00 84.56 176 LEU A N 1
ATOM 1359 C CA . LEU A 1 176 ? 7.453 -18.953 -5.527 1.00 84.56 176 LEU A CA 1
ATOM 1360 C C . LEU A 1 176 ? 7.597 -19.122 -7.052 1.00 84.56 176 LEU A C 1
ATOM 1362 O O . LEU A 1 176 ? 8.214 -20.104 -7.461 1.00 84.56 176 LEU A O 1
ATOM 1366 N N . PRO A 1 177 ? 7.166 -18.180 -7.916 1.00 84.56 177 PRO A N 1
ATOM 1367 C CA . PRO A 1 177 ? 7.415 -18.271 -9.354 1.00 84.56 177 PRO A CA 1
ATOM 1368 C C . PRO A 1 177 ? 8.910 -18.338 -9.687 1.00 84.56 177 PRO A C 1
ATOM 1370 O O . PRO A 1 177 ? 9.332 -19.169 -10.488 1.00 84.56 177 PRO A O 1
ATOM 1373 N N . ILE A 1 178 ? 9.740 -17.530 -9.022 1.00 86.12 178 ILE A N 1
ATOM 1374 C CA . ILE A 1 178 ? 11.197 -17.549 -9.223 1.00 86.12 178 ILE A CA 1
ATOM 1375 C C . ILE A 1 178 ? 11.772 -18.905 -8.800 1.00 86.12 178 ILE A C 1
ATOM 1377 O O . ILE A 1 178 ? 12.554 -19.495 -9.538 1.00 86.12 178 ILE A O 1
ATOM 1381 N N . ALA A 1 179 ? 11.341 -19.443 -7.661 1.00 83.81 179 ALA A N 1
ATOM 1382 C CA . ALA A 1 179 ? 11.750 -20.755 -7.179 1.00 83.81 179 ALA A CA 1
ATOM 1383 C C . ALA A 1 179 ? 11.329 -21.870 -8.146 1.00 83.81 179 ALA A C 1
ATOM 1385 O O . ALA A 1 179 ? 12.121 -22.777 -8.394 1.00 83.81 179 ALA A O 1
ATOM 1386 N N . THR A 1 180 ? 10.137 -21.786 -8.753 1.00 82.31 180 THR A N 1
ATOM 1387 C CA . THR A 1 180 ? 9.725 -22.743 -9.792 1.00 82.31 180 THR A CA 1
ATOM 1388 C C . THR A 1 180 ? 10.621 -22.657 -11.023 1.00 82.31 180 THR A C 1
ATOM 1390 O O . THR A 1 180 ? 11.054 -23.693 -11.516 1.00 82.31 180 THR A O 1
ATOM 1393 N N . LEU A 1 181 ? 10.982 -21.454 -11.480 1.00 86.31 181 LEU A N 1
ATOM 1394 C CA . LEU A 1 181 ? 11.910 -21.273 -12.602 1.00 86.31 181 LEU A CA 1
ATOM 1395 C C . LEU A 1 181 ? 13.306 -21.816 -12.279 1.00 86.31 181 LEU A C 1
ATOM 1397 O O . LEU A 1 181 ? 13.910 -22.495 -13.107 1.00 86.31 181 LEU A O 1
ATOM 1401 N N . VAL A 1 182 ? 13.799 -21.570 -11.063 1.00 87.94 182 VAL A N 1
ATOM 1402 C CA . VAL A 1 182 ? 15.064 -22.135 -10.581 1.00 87.94 182 VAL A CA 1
ATOM 1403 C C . VAL A 1 182 ? 14.987 -23.660 -10.560 1.00 87.94 182 VAL A C 1
ATOM 1405 O O . VAL A 1 182 ? 15.881 -24.305 -11.096 1.00 87.94 182 VAL A O 1
ATOM 1408 N N . ALA A 1 183 ? 13.913 -24.254 -10.037 1.00 84.94 183 ALA A N 1
ATOM 1409 C CA . ALA A 1 183 ? 13.730 -25.703 -10.052 1.00 84.94 183 ALA A CA 1
ATOM 1410 C C . ALA A 1 183 ? 13.703 -26.269 -11.485 1.00 84.94 183 ALA A C 1
ATOM 1412 O O . ALA A 1 183 ? 14.394 -27.247 -11.772 1.00 84.94 183 ALA A O 1
ATOM 1413 N N . TYR A 1 184 ? 12.987 -25.621 -12.410 1.00 87.19 184 TYR A N 1
ATOM 1414 C CA . TYR A 1 184 ? 12.960 -26.010 -13.823 1.00 87.19 184 TYR A CA 1
ATOM 1415 C C . TYR A 1 184 ? 14.303 -25.832 -14.534 1.00 87.19 184 TYR A C 1
ATOM 1417 O O . TYR A 1 184 ? 14.583 -26.581 -15.468 1.00 87.19 184 TYR A O 1
ATOM 1425 N N . SER A 1 185 ? 15.168 -24.916 -14.088 1.00 88.81 185 SER A N 1
ATOM 1426 C CA . SER A 1 185 ? 16.518 -24.776 -14.654 1.00 88.81 185 SER A CA 1
ATOM 1427 C C . SER A 1 185 ? 17.392 -26.023 -14.450 1.00 88.81 185 SER A C 1
ATOM 1429 O O . SER A 1 185 ? 18.348 -26.230 -15.196 1.00 88.81 185 SER A O 1
ATOM 1431 N N . PHE A 1 186 ? 17.026 -26.890 -13.498 1.00 92.94 186 PHE A N 1
ATOM 1432 C CA . PHE A 1 186 ? 17.655 -28.191 -13.275 1.00 92.94 186 PHE A CA 1
ATOM 1433 C C . PHE A 1 186 ? 16.946 -29.348 -13.999 1.00 92.94 186 PHE A C 1
ATOM 1435 O O . PHE A 1 186 ? 17.335 -30.499 -13.818 1.00 92.94 186 PHE A O 1
ATOM 1442 N N . ASN A 1 187 ? 15.906 -29.092 -14.799 1.00 89.25 187 ASN A N 1
ATOM 1443 C CA . ASN A 1 187 ? 15.159 -30.138 -15.498 1.00 89.25 187 ASN A CA 1
ATOM 1444 C C . ASN A 1 187 ? 15.917 -30.621 -16.744 1.00 89.25 187 ASN A C 1
ATOM 1446 O O . ASN A 1 187 ? 16.252 -29.836 -17.632 1.00 89.25 187 ASN A O 1
ATOM 1450 N N . ALA A 1 188 ? 16.138 -31.928 -16.861 1.00 86.69 188 ALA A N 1
ATOM 1451 C CA . ALA A 1 188 ? 16.745 -32.541 -18.042 1.00 86.69 188 ALA A CA 1
ATOM 1452 C C . ALA A 1 188 ? 15.803 -32.633 -19.259 1.00 86.69 188 ALA A C 1
ATOM 1454 O O . ALA A 1 188 ? 16.244 -33.068 -20.317 1.00 86.69 188 ALA A O 1
ATOM 1455 N N . SER A 1 189 ? 14.526 -32.267 -19.123 1.00 83.00 189 SER A N 1
ATOM 1456 C CA . SER A 1 189 ? 13.561 -32.213 -20.230 1.00 83.00 189 SER A CA 1
ATOM 1457 C C . SER A 1 189 ? 13.530 -30.832 -20.893 1.00 83.00 189 SER A C 1
ATOM 1459 O O . SER A 1 189 ? 13.788 -29.816 -20.246 1.00 83.00 189 SER A O 1
ATOM 1461 N N . ASP A 1 190 ? 13.200 -30.795 -22.185 1.00 77.69 190 ASP A N 1
ATOM 1462 C CA . ASP A 1 190 ? 12.975 -29.566 -22.964 1.00 77.69 190 ASP A CA 1
ATOM 1463 C C . ASP A 1 190 ? 11.525 -29.057 -22.863 1.00 77.69 190 ASP A C 1
ATOM 1465 O O . ASP A 1 190 ? 11.211 -27.963 -23.328 1.00 77.69 190 ASP A O 1
ATOM 1469 N N . SER A 1 191 ? 10.631 -29.841 -22.250 1.00 74.06 191 SER A N 1
ATOM 1470 C CA . SER A 1 191 ? 9.212 -29.508 -22.106 1.00 74.06 191 SER A CA 1
ATOM 1471 C C . SER A 1 191 ? 8.855 -29.145 -20.665 1.00 74.06 191 SER A C 1
ATOM 1473 O O . SER A 1 191 ? 9.207 -29.855 -19.724 1.00 74.06 191 SER A O 1
ATOM 1475 N N . LEU A 1 192 ? 8.068 -28.075 -20.502 1.00 69.31 192 LEU A N 1
ATOM 1476 C CA . LEU A 1 192 ? 7.496 -27.628 -19.221 1.00 69.31 192 LEU A CA 1
ATOM 1477 C C . LEU A 1 192 ? 6.524 -28.644 -18.600 1.00 69.31 192 LEU A C 1
ATOM 1479 O O . LEU A 1 192 ? 6.231 -28.555 -17.412 1.00 69.31 192 LEU A O 1
ATOM 1483 N N . SER A 1 193 ? 6.007 -29.594 -19.386 1.00 76.19 193 SER A N 1
ATOM 1484 C CA . SER A 1 193 ? 5.017 -30.578 -18.932 1.00 76.19 193 SER A CA 1
ATOM 1485 C C . SER A 1 193 ? 5.608 -31.912 -18.473 1.00 76.19 193 SER A C 1
ATOM 1487 O O . SER A 1 193 ? 4.868 -32.750 -17.961 1.00 76.19 193 SER A O 1
ATOM 1489 N N . SER A 1 194 ? 6.915 -32.137 -18.640 1.00 75.06 194 SER A N 1
ATOM 1490 C CA . SER A 1 194 ? 7.561 -33.395 -18.257 1.00 75.06 194 SER A CA 1
ATOM 1491 C C . SER A 1 194 ? 8.833 -33.159 -17.446 1.00 75.06 194 SER A C 1
ATOM 1493 O O . SER A 1 194 ? 9.706 -32.373 -17.816 1.00 75.06 194 SER A O 1
ATOM 1495 N N . TRP A 1 195 ? 8.950 -33.863 -16.319 1.00 82.69 195 TRP A N 1
ATOM 1496 C CA . TRP A 1 195 ? 10.160 -33.853 -15.502 1.00 82.69 195 TRP A CA 1
ATOM 1497 C C . TRP A 1 195 ? 11.117 -34.946 -15.985 1.00 82.69 195 TRP A C 1
ATOM 1499 O O . TRP A 1 195 ? 10.841 -36.133 -15.825 1.00 82.69 195 TRP A O 1
ATOM 1509 N N .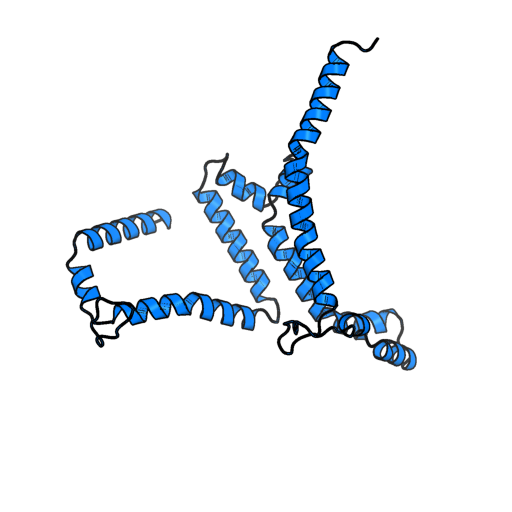 GLY A 1 196 ? 12.231 -34.545 -16.597 1.00 80.62 196 GLY A N 1
ATOM 1510 C CA . GLY A 1 196 ? 13.229 -35.444 -17.186 1.00 80.62 196 GLY A CA 1
ATOM 1511 C C . GLY A 1 196 ? 14.329 -35.894 -16.220 1.00 80.62 196 GLY A C 1
ATOM 1512 O O . GLY A 1 196 ? 15.235 -36.612 -16.630 1.00 80.62 196 GLY A O 1
ATOM 1513 N N . GLY A 1 197 ? 14.275 -35.466 -14.954 1.00 88.81 197 GLY A N 1
ATOM 1514 C CA . GLY A 1 197 ? 15.326 -35.683 -13.958 1.00 88.81 197 GLY A CA 1
ATOM 1515 C C . GLY A 1 197 ? 16.214 -34.454 -13.753 1.00 88.81 197 GLY A C 1
ATOM 1516 O O . GLY A 1 197 ? 16.031 -33.422 -14.396 1.00 88.81 197 GLY A O 1
ATOM 1517 N N . PHE A 1 198 ? 17.167 -34.563 -12.828 1.00 91.62 198 PHE A N 1
ATOM 1518 C CA . PHE A 1 198 ? 18.089 -33.480 -12.480 1.00 91.62 198 PHE A CA 1
ATOM 1519 C C . PHE A 1 198 ? 19.253 -33.392 -13.481 1.00 91.62 198 PHE A C 1
ATOM 1521 O O . PHE A 1 198 ? 19.926 -34.390 -13.742 1.00 91.62 198 PHE A O 1
ATOM 1528 N N . SER A 1 199 ? 19.522 -32.204 -14.025 1.00 90.88 199 SER A N 1
ATOM 1529 C CA . SER A 1 199 ? 20.620 -31.951 -14.959 1.00 90.88 199 SER A CA 1
ATOM 1530 C C . SER A 1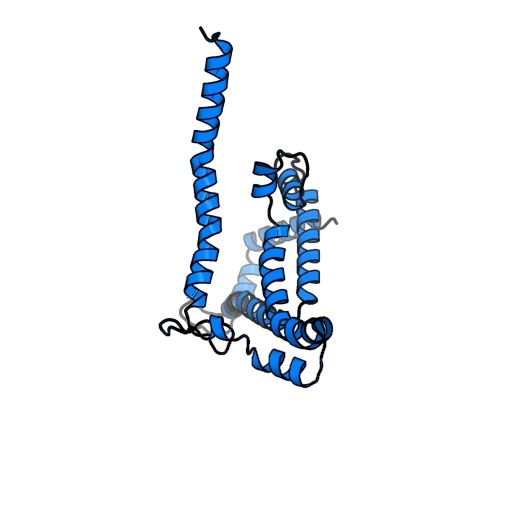 199 ? 21.140 -30.517 -14.873 1.00 90.88 199 SER A C 1
ATOM 1532 O O . SER A 1 199 ? 20.380 -29.570 -14.703 1.00 90.88 199 SER A O 1
ATOM 1534 N N . LEU A 1 200 ? 22.450 -30.353 -15.072 1.00 89.62 200 LEU A N 1
ATOM 1535 C CA . LEU A 1 200 ? 23.116 -29.052 -15.200 1.00 89.62 200 LEU A CA 1
ATOM 1536 C C . LEU A 1 200 ? 23.364 -28.64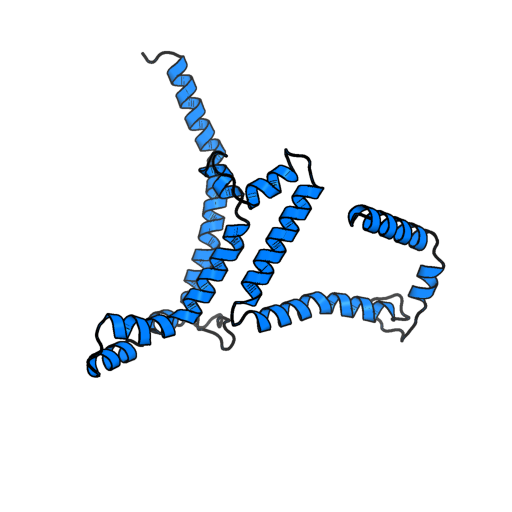9 -16.664 1.00 89.62 200 LEU A C 1
ATOM 1538 O O . LEU A 1 200 ? 24.056 -27.664 -16.928 1.00 89.62 200 LEU A O 1
ATOM 1542 N N . ARG A 1 201 ? 22.807 -29.393 -17.630 1.00 89.50 201 ARG A N 1
ATOM 1543 C CA . ARG A 1 201 ? 23.054 -29.190 -19.069 1.00 89.50 201 ARG A CA 1
ATOM 1544 C C . ARG A 1 201 ? 22.756 -27.767 -19.540 1.00 89.50 201 ARG A C 1
ATOM 1546 O O . ARG A 1 201 ? 23.473 -27.245 -20.383 1.00 89.50 201 ARG A O 1
ATOM 1553 N N . TRP A 1 202 ? 21.733 -27.130 -18.973 1.00 88.25 202 TRP A N 1
ATOM 1554 C CA . TRP A 1 202 ? 21.335 -25.770 -19.330 1.00 88.25 202 TRP A CA 1
ATOM 1555 C C . TRP A 1 202 ? 22.373 -24.739 -18.899 1.00 88.25 202 TRP A C 1
ATOM 1557 O O . TRP A 1 202 ? 22.656 -23.810 -19.648 1.00 88.25 202 TRP A O 1
ATOM 1567 N N . PHE A 1 203 ? 23.005 -24.944 -17.741 1.00 89.81 203 PHE A N 1
ATOM 1568 C CA . PHE A 1 203 ? 24.108 -24.107 -17.279 1.00 89.81 203 PHE A CA 1
ATOM 1569 C C . PHE A 1 203 ? 25.356 -24.307 -18.144 1.00 89.81 203 PHE A C 1
ATOM 1571 O O . PHE A 1 203 ? 25.975 -23.326 -18.546 1.00 89.81 203 PHE A O 1
ATOM 1578 N N . ALA A 1 204 ? 25.689 -25.554 -18.496 1.00 88.94 204 ALA A N 1
ATOM 1579 C CA . ALA A 1 204 ? 26.798 -25.847 -19.408 1.00 88.94 204 ALA A CA 1
ATOM 1580 C C . ALA A 1 204 ? 26.568 -25.232 -20.804 1.00 88.94 204 ALA A C 1
ATOM 1582 O O . ALA A 1 204 ? 27.432 -24.533 -21.325 1.00 88.94 204 ALA A O 1
ATOM 1583 N N . SER A 1 205 ? 25.364 -25.389 -21.360 1.00 88.94 205 SER A N 1
ATOM 1584 C CA . SER A 1 205 ? 24.973 -24.805 -22.648 1.00 88.94 205 SER A CA 1
ATOM 1585 C C . SER A 1 205 ? 24.995 -23.271 -22.626 1.00 88.94 205 SER A C 1
ATOM 1587 O O . SER A 1 205 ? 25.490 -22.641 -23.562 1.00 88.94 205 SER A O 1
ATOM 1589 N N . ALA A 1 206 ? 24.527 -22.650 -21.539 1.00 88.25 206 ALA A N 1
ATOM 1590 C CA . ALA A 1 206 ? 24.602 -21.202 -21.358 1.00 88.25 206 ALA A CA 1
ATOM 1591 C C . ALA A 1 206 ? 26.054 -20.700 -21.278 1.00 88.25 206 ALA A C 1
ATOM 1593 O O . ALA A 1 206 ? 26.361 -19.630 -21.808 1.00 88.25 206 ALA A O 1
ATOM 1594 N N . LEU A 1 207 ? 26.950 -21.474 -20.654 1.00 88.69 207 LEU A N 1
ATOM 1595 C CA . LEU A 1 207 ? 28.376 -21.161 -20.573 1.00 88.69 207 LEU A CA 1
ATOM 1596 C C . LEU A 1 207 ? 29.099 -21.342 -21.908 1.00 88.69 207 LEU A C 1
ATOM 1598 O O . LEU A 1 207 ? 30.037 -20.604 -22.166 1.00 88.69 207 LEU A O 1
ATOM 1602 N N . GLU A 1 208 ? 28.696 -22.263 -22.774 1.00 92.88 208 GLU A N 1
ATOM 1603 C CA . GLU A 1 208 ? 29.309 -22.407 -24.103 1.00 92.88 208 GLU A CA 1
ATOM 1604 C C . GLU A 1 208 ? 28.810 -21.344 -25.095 1.00 92.88 208 GLU A C 1
ATOM 1606 O O . GLU A 1 208 ? 29.509 -20.973 -26.046 1.00 92.88 208 GLU A O 1
ATOM 1611 N N . ASN A 1 209 ? 27.616 -20.796 -24.862 1.00 94.19 209 ASN A N 1
ATOM 1612 C CA . ASN A 1 209 ? 26.981 -19.873 -25.787 1.00 94.19 209 ASN A CA 1
ATOM 1613 C C . ASN A 1 209 ? 27.560 -18.445 -25.707 1.00 94.19 209 ASN A C 1
ATOM 1615 O O . ASN A 1 209 ? 27.247 -17.652 -24.814 1.00 94.19 209 ASN A O 1
ATOM 1619 N N . ARG A 1 210 ? 28.346 -18.070 -26.726 1.00 91.81 210 ARG A N 1
ATOM 1620 C CA . ARG A 1 210 ? 28.958 -16.736 -26.862 1.00 91.81 210 ARG A CA 1
ATOM 1621 C C . ARG A 1 210 ? 27.948 -15.587 -26.860 1.00 91.81 210 ARG A C 1
ATOM 1623 O O . ARG A 1 210 ? 28.284 -14.514 -26.361 1.00 91.81 210 ARG A O 1
ATOM 1630 N N . THR A 1 211 ? 26.732 -15.770 -27.382 1.00 91.06 211 THR A N 1
ATOM 1631 C CA . THR A 1 211 ? 25.723 -14.696 -27.370 1.00 91.06 211 THR A CA 1
ATOM 1632 C C . THR A 1 211 ? 25.197 -14.453 -25.962 1.00 91.06 211 THR A C 1
ATOM 1634 O O . THR A 1 211 ? 25.035 -13.299 -25.570 1.00 91.06 211 THR A O 1
ATOM 1637 N N . VAL A 1 212 ? 24.997 -15.521 -25.183 1.00 88.88 212 VAL A N 1
ATOM 1638 C CA . VAL A 1 212 ? 24.587 -15.440 -23.773 1.00 88.88 212 VAL A CA 1
ATOM 1639 C C . VAL A 1 212 ? 25.695 -14.801 -22.939 1.00 88.88 212 VAL A C 1
ATOM 1641 O O . VAL A 1 212 ? 25.425 -13.851 -22.208 1.00 88.88 212 VAL A O 1
ATOM 1644 N N . GLN A 1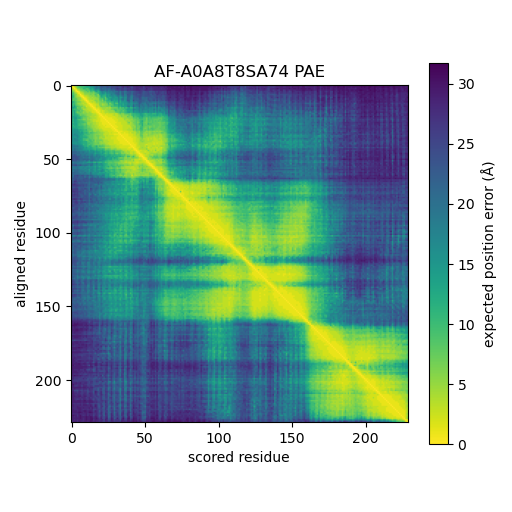 213 ? 26.949 -15.232 -23.116 1.00 89.75 213 GLN A N 1
ATOM 1645 C CA . GLN A 1 213 ? 28.104 -14.627 -22.442 1.00 89.75 213 GLN A CA 1
ATOM 1646 C C . GLN A 1 213 ? 28.242 -13.130 -22.753 1.00 89.75 213 GLN A C 1
ATOM 1648 O O . GLN A 1 213 ? 28.408 -12.317 -21.844 1.00 89.75 213 GLN A O 1
ATOM 1653 N N . ALA A 1 214 ? 28.157 -12.749 -24.031 1.00 92.88 214 ALA A N 1
ATOM 1654 C CA . ALA A 1 214 ? 28.282 -11.355 -24.442 1.00 92.88 214 ALA A CA 1
ATOM 1655 C C . ALA A 1 214 ? 27.130 -10.494 -23.903 1.00 92.88 214 ALA A C 1
ATOM 1657 O O . ALA A 1 214 ? 27.365 -9.366 -23.470 1.00 92.88 214 ALA A O 1
ATOM 1658 N N . ALA A 1 215 ? 25.899 -11.012 -23.906 1.00 89.88 215 ALA A N 1
ATOM 1659 C CA . ALA A 1 215 ? 24.744 -10.326 -23.334 1.00 89.88 215 ALA A CA 1
ATOM 1660 C C . ALA A 1 215 ? 24.893 -10.142 -21.817 1.00 89.88 215 ALA A C 1
ATOM 1662 O O . ALA A 1 215 ? 24.764 -9.019 -21.332 1.00 89.88 215 ALA A O 1
ATOM 1663 N N . ALA A 1 216 ? 25.257 -11.203 -21.091 1.00 89.50 216 ALA A N 1
ATOM 1664 C CA . ALA A 1 216 ? 25.491 -11.148 -19.651 1.00 89.50 216 ALA A CA 1
ATOM 1665 C C . ALA A 1 216 ? 26.594 -10.139 -19.293 1.00 89.50 216 ALA A C 1
ATOM 1667 O O . ALA A 1 216 ? 26.396 -9.293 -18.423 1.00 89.50 216 ALA A O 1
ATOM 1668 N N . MET A 1 217 ? 27.721 -10.162 -20.014 1.00 91.94 217 MET A N 1
ATOM 1669 C CA . MET A 1 217 ? 28.827 -9.228 -19.789 1.00 91.94 217 MET A CA 1
ATOM 1670 C C . MET A 1 217 ? 28.407 -7.773 -20.038 1.00 91.94 217 MET A C 1
ATOM 1672 O O . MET A 1 217 ? 28.711 -6.897 -19.233 1.00 91.94 217 MET A O 1
ATOM 1676 N N . ARG A 1 218 ? 27.656 -7.503 -21.116 1.00 92.69 218 ARG A N 1
ATOM 1677 C CA . ARG A 1 218 ? 27.119 -6.158 -21.395 1.00 92.69 218 ARG A CA 1
ATOM 1678 C C . ARG A 1 218 ? 26.188 -5.684 -20.280 1.00 92.69 218 ARG A C 1
ATOM 1680 O O . ARG A 1 218 ? 26.312 -4.542 -19.849 1.00 92.69 218 ARG A O 1
ATOM 1687 N N . SER A 1 219 ? 25.298 -6.547 -19.791 1.00 90.25 219 SER A N 1
ATOM 1688 C CA . SER A 1 219 ? 24.397 -6.220 -18.680 1.00 90.25 219 SER A CA 1
ATOM 1689 C C . SER A 1 219 ? 25.156 -5.912 -17.391 1.00 90.25 219 SER A C 1
ATOM 1691 O O . SER A 1 219 ? 24.835 -4.927 -16.733 1.00 90.25 219 SER A O 1
ATOM 1693 N N . VAL A 1 220 ? 26.182 -6.699 -17.055 1.00 90.31 220 VAL A N 1
ATOM 1694 C CA . VAL A 1 220 ? 27.030 -6.458 -15.876 1.00 90.31 220 VAL A CA 1
ATOM 1695 C C . VAL A 1 220 ? 27.761 -5.124 -15.993 1.00 90.31 220 VAL A C 1
ATOM 1697 O O . VAL A 1 220 ? 27.725 -4.332 -15.057 1.00 90.31 220 VAL A O 1
ATOM 1700 N N . ILE A 1 221 ? 28.368 -4.837 -17.147 1.00 90.06 221 ILE A N 1
ATOM 1701 C CA . ILE A 1 221 ? 29.063 -3.566 -17.386 1.00 90.06 221 ILE A CA 1
ATOM 1702 C C . ILE A 1 221 ? 28.097 -2.388 -17.202 1.00 90.06 221 ILE A C 1
ATOM 1704 O O . ILE A 1 221 ? 28.400 -1.464 -16.454 1.00 90.06 221 ILE A O 1
ATOM 1708 N N . ILE A 1 222 ? 26.914 -2.433 -17.824 1.00 86.94 222 ILE A N 1
ATOM 1709 C CA . ILE A 1 222 ? 25.900 -1.373 -17.688 1.00 86.94 222 ILE A CA 1
ATOM 1710 C C . ILE A 1 222 ? 25.454 -1.218 -16.229 1.00 86.94 222 ILE A C 1
ATOM 1712 O O . ILE A 1 222 ? 25.325 -0.093 -15.755 1.00 86.94 222 ILE A O 1
ATOM 1716 N N . ALA A 1 223 ? 25.235 -2.324 -15.515 1.00 82.50 223 ALA A N 1
ATOM 1717 C CA . ALA A 1 223 ? 24.826 -2.292 -14.115 1.00 82.50 223 ALA A CA 1
ATOM 1718 C C . ALA A 1 223 ? 25.895 -1.657 -13.213 1.00 82.50 223 ALA A C 1
ATOM 1720 O O . ALA A 1 223 ? 25.549 -0.861 -12.345 1.00 82.50 223 ALA A O 1
ATOM 1721 N N . LEU A 1 224 ? 27.178 -1.957 -13.441 1.00 86.44 224 LEU A N 1
ATOM 1722 C CA . LEU A 1 224 ? 28.290 -1.364 -12.692 1.00 86.44 224 LEU A CA 1
ATOM 1723 C C . LEU A 1 224 ? 28.396 0.149 -12.931 1.00 86.44 224 LEU A C 1
ATOM 1725 O O . LEU A 1 224 ? 28.457 0.905 -11.965 1.00 86.44 224 LEU A O 1
ATOM 1729 N N . TRP A 1 225 ? 28.305 0.591 -14.191 1.00 86.56 225 TRP A N 1
ATOM 1730 C CA . TRP A 1 225 ? 28.290 2.021 -14.529 1.00 86.56 225 TRP A CA 1
ATOM 1731 C C . TRP A 1 225 ? 27.068 2.748 -13.956 1.00 86.56 225 TRP A C 1
ATOM 1733 O O . TRP A 1 225 ? 27.171 3.879 -13.487 1.00 86.56 225 TRP A O 1
ATOM 1743 N N . ALA A 1 226 ? 25.895 2.109 -13.974 1.00 70.62 226 ALA A N 1
ATOM 1744 C CA . ALA A 1 226 ? 24.674 2.676 -13.405 1.00 70.62 226 ALA A CA 1
ATOM 1745 C C . ALA A 1 226 ? 24.716 2.754 -11.867 1.00 70.62 226 ALA A C 1
ATOM 1747 O O . ALA A 1 226 ? 24.103 3.650 -11.290 1.00 70.62 226 ALA A O 1
ATOM 1748 N N . ALA A 1 227 ? 25.437 1.839 -11.208 1.00 74.50 227 ALA A N 1
ATOM 1749 C CA . ALA A 1 227 ? 25.618 1.813 -9.757 1.00 74.50 227 ALA A CA 1
ATOM 1750 C C . ALA A 1 227 ? 26.654 2.833 -9.239 1.00 74.50 227 ALA A C 1
ATOM 1752 O O . ALA A 1 227 ? 26.763 3.009 -8.027 1.00 74.50 227 ALA A O 1
ATOM 1753 N N . GLY A 1 228 ? 27.365 3.538 -10.127 1.00 64.69 228 GLY A N 1
ATOM 1754 C CA . GLY A 1 228 ? 28.271 4.630 -9.761 1.00 64.69 228 GLY A CA 1
ATOM 1755 C C . GLY A 1 228 ? 29.686 4.205 -9.358 1.00 64.69 228 GLY A C 1
ATOM 1756 O O . GLY A 1 228 ? 30.302 4.903 -8.553 1.00 64.69 228 GLY A O 1
ATOM 1757 N N . LEU A 1 229 ? 30.192 3.089 -9.898 1.00 49.28 229 LEU A N 1
ATOM 1758 C CA . LEU A 1 229 ? 31.639 2.848 -10.021 1.00 49.28 229 LEU A CA 1
ATOM 1759 C C . LEU A 1 229 ? 32.167 3.453 -11.326 1.00 49.28 229 LEU A C 1
ATOM 1761 O O . LEU A 1 229 ? 31.462 3.326 -12.355 1.00 49.28 229 LEU A O 1
#

Organism: NCBI:txid13290

Sequence (229 aa):
MKTAPETARSRDVKNRWLLSLPALAIIFVAALGPLLVMVLYSFLEKGDYGDVKFGVFSLEGWTSLDFRLVEAGYDLYANRLQVLWRIVIPLVKPGLIAGSILVFIPSLGAYVIPRVLGGGKNLMLGNLIELQFGAGRNWPLGAAMSITLMALVMIALLFYPGFGTIALFTFFALYLPIATLVAYSFNASDSLSSWGGFSLRWFASALENRTVQAAAMRSVIIALWAAGL